Protein AF-K1U3S7-F1 (afdb_monomer_lite)

Secondary structure (DSSP, 8-state):
-------------------------EEEEEEESS-----PPPP-PPP----------------------------------PPP--PPPPPPP---PPPP-----EE--PPP---TTT-TT-HHHHHHHHHHHHTT----HHHHHHHT--EEPPPEE-TTS-EEE--TTTSEES-TTSTT--B--HHHHHHHHHTT--TTEEEEEEES--HHHHHHHTGGGT--EEEEEEGGGPPPEEEEEEEETTSS-EEEEEETEEEEEE-EE-SS--

pLDDT: mean 72.75, std 29.43, range [25.02, 98.81]

Organism: NCBI:txid408170

Sequence (270 aa):
MNFKCGKKKNAIIIIIGIVTVAICITAAVLVSRAKKKAAAAQFVPETETYSEESEEALFGEETVSETASETAPIVKPVGTTAPVERAAPAIPKKLTQPKPSITPTKLLNVPFIDQRKKYPTGCESISAVMALQYLGISISPETFIDNYLDKGRTPYSDESGNLFGDDPRKVFLGDPYSKNGWGCWAPVIENAVNKFIGKNYTVKTIYGSSIDELCSKYIDNDIPVLVWATQNMAPARRYKTWYITGTSDQFTWITPMHCLLLVGYDDSGY

Radius of gyration: 28.28 Å; chains: 1; bounding box: 59×105×79 Å

Structure (mmCIF, N/CA/C/O backbone):
data_AF-K1U3S7-F1
#
_entry.id   AF-K1U3S7-F1
#
loop_
_atom_site.group_PDB
_atom_site.id
_atom_site.type_symbol
_atom_site.label_atom_id
_atom_site.label_alt_id
_atom_site.label_comp_id
_atom_site.label_asym_id
_atom_site.label_entity_id
_atom_site.label_seq_id
_atom_site.pdbx_PDB_ins_code
_atom_site.Cartn_x
_atom_site.Cartn_y
_atom_site.Cartn_z
_atom_site.occupancy
_atom_site.B_iso_or_equiv
_atom_site.auth_seq_id
_atom_site.auth_comp_id
_atom_site.auth_asym_id
_atom_site.auth_atom_id
_atom_site.pdbx_PDB_model_num
ATOM 1 N N . MET A 1 1 ? 9.257 -69.939 -11.200 1.00 32.56 1 MET A N 1
ATOM 2 C CA . MET A 1 1 ? 10.316 -69.187 -11.906 1.00 32.56 1 MET A CA 1
ATOM 3 C C . MET A 1 1 ? 9.689 -67.967 -12.570 1.00 32.56 1 MET A C 1
ATOM 5 O O . MET A 1 1 ? 8.742 -68.172 -13.307 1.00 32.56 1 MET A O 1
ATOM 9 N N . ASN A 1 2 ? 10.184 -66.764 -12.229 1.00 28.91 2 ASN A N 1
ATOM 10 C CA . ASN A 1 2 ? 10.453 -65.584 -13.087 1.00 28.91 2 ASN A CA 1
ATOM 11 C C . ASN A 1 2 ? 9.388 -65.121 -14.116 1.00 28.91 2 ASN A C 1
ATOM 13 O O . ASN A 1 2 ? 8.907 -65.926 -14.890 1.00 28.91 2 ASN A O 1
ATOM 17 N N . PHE A 1 3 ? 9.043 -63.844 -14.327 1.00 28.14 3 PHE A N 1
ATOM 18 C CA . PHE A 1 3 ? 9.389 -62.534 -13.757 1.00 28.14 3 PHE A CA 1
ATOM 19 C C . PHE A 1 3 ? 8.313 -61.518 -14.235 1.00 28.14 3 PHE A C 1
ATOM 21 O O . PHE A 1 3 ? 7.625 -61.739 -15.227 1.00 28.14 3 PHE A O 1
ATOM 28 N N . LYS A 1 4 ? 8.208 -60.399 -13.509 1.00 34.69 4 LYS A N 1
ATOM 29 C CA . LYS A 1 4 ? 7.377 -59.187 -13.704 1.00 34.69 4 LYS A CA 1
ATOM 30 C C . LYS A 1 4 ? 7.397 -58.566 -15.118 1.00 34.69 4 LYS A C 1
ATOM 32 O O . LYS A 1 4 ? 8.447 -58.567 -15.744 1.00 34.69 4 LYS A O 1
ATOM 37 N N . CYS A 1 5 ? 6.349 -57.799 -15.465 1.00 30.62 5 CYS A N 1
ATOM 38 C CA . CYS A 1 5 ? 6.436 -56.341 -15.726 1.00 30.62 5 CYS A CA 1
ATOM 39 C C . CYS A 1 5 ? 5.032 -55.725 -15.927 1.00 30.62 5 CYS A C 1
ATOM 41 O O . CYS A 1 5 ? 4.224 -56.258 -16.678 1.00 30.62 5 CYS A O 1
ATOM 43 N N . GLY A 1 6 ? 4.728 -54.616 -15.241 1.00 36.78 6 GLY A N 1
ATOM 44 C CA . GLY A 1 6 ? 3.426 -53.936 -15.298 1.00 36.78 6 GLY A CA 1
ATOM 45 C C . GLY A 1 6 ? 3.348 -52.775 -16.297 1.00 36.78 6 GLY A C 1
ATOM 46 O O . GLY A 1 6 ? 4.344 -52.420 -16.917 1.00 36.78 6 GLY A O 1
ATOM 47 N N . LYS A 1 7 ? 2.163 -52.150 -16.391 1.00 34.62 7 LYS A N 1
ATOM 48 C CA . LYS A 1 7 ? 1.913 -50.715 -16.684 1.00 34.62 7 LYS A CA 1
ATOM 49 C C . LYS A 1 7 ? 0.401 -50.446 -16.559 1.00 34.62 7 LYS A C 1
ATOM 51 O O . LYS A 1 7 ? -0.401 -51.141 -17.161 1.00 34.62 7 LYS A O 1
ATOM 56 N N . LYS A 1 8 ? 0.009 -49.622 -15.580 1.00 35.94 8 LYS A N 1
ATOM 57 C CA . LYS A 1 8 ? -0.450 -48.214 -15.685 1.00 35.94 8 LYS A CA 1
ATOM 58 C C . LYS A 1 8 ? -1.981 -48.096 -15.704 1.00 35.94 8 LYS A C 1
ATOM 60 O O . LYS A 1 8 ? -2.625 -48.326 -16.717 1.00 35.94 8 LYS A O 1
ATOM 65 N N . LYS A 1 9 ? -2.544 -47.710 -14.553 1.00 39.62 9 LYS A N 1
ATOM 66 C CA . LYS A 1 9 ? -3.926 -47.235 -14.423 1.00 39.62 9 LYS A CA 1
ATOM 67 C C . LYS A 1 9 ? -3.966 -45.780 -14.899 1.00 39.62 9 LYS A C 1
ATOM 69 O O . LYS A 1 9 ? -3.240 -44.948 -14.358 1.00 39.62 9 LYS A O 1
ATOM 74 N N . ASN A 1 10 ? -4.781 -45.495 -15.909 1.00 34.78 10 ASN A N 1
ATOM 75 C CA . ASN A 1 10 ? -5.023 -44.141 -16.399 1.00 34.78 10 ASN A CA 1
ATOM 76 C C . ASN A 1 10 ? -5.952 -43.419 -15.416 1.00 34.78 10 ASN A C 1
ATOM 78 O O . ASN A 1 10 ? -7.144 -43.711 -15.354 1.00 34.78 10 ASN A O 1
ATOM 82 N N . ALA A 1 11 ? -5.395 -42.500 -14.629 1.00 35.81 11 ALA A N 1
ATOM 83 C CA . ALA A 1 11 ? -6.168 -41.523 -13.877 1.00 35.81 11 ALA A CA 1
ATOM 84 C C . ALA A 1 11 ? -6.597 -40.412 -14.845 1.00 35.81 11 ALA A C 1
ATOM 86 O O . ALA A 1 11 ? -5.758 -39.699 -15.394 1.00 35.81 11 ALA A O 1
ATOM 87 N N . ILE A 1 12 ? -7.902 -40.307 -15.090 1.00 37.75 12 ILE A N 1
ATOM 88 C CA . ILE A 1 12 ? -8.503 -39.219 -15.860 1.00 37.75 12 ILE A CA 1
ATOM 89 C C . ILE A 1 12 ? -8.491 -37.978 -14.964 1.00 37.75 12 ILE A C 1
ATOM 91 O O . ILE A 1 12 ? -9.204 -37.910 -13.965 1.00 37.75 12 ILE A O 1
ATOM 95 N N . ILE A 1 13 ? -7.627 -37.025 -15.307 1.00 35.88 13 ILE A N 1
ATOM 96 C CA . ILE A 1 13 ? -7.542 -35.707 -14.680 1.00 35.88 13 ILE A CA 1
ATOM 97 C C . ILE A 1 13 ? -8.765 -34.912 -15.138 1.00 35.88 13 ILE A C 1
ATOM 99 O O . ILE A 1 13 ? -8.859 -34.490 -16.289 1.00 35.88 13 ILE A O 1
ATOM 103 N N . ILE A 1 14 ? -9.718 -34.736 -14.229 1.00 36.84 14 ILE A N 1
ATOM 104 C CA . ILE A 1 14 ? -10.838 -33.815 -14.390 1.00 36.84 14 ILE A CA 1
ATOM 105 C C . ILE A 1 14 ? -10.271 -32.394 -14.256 1.00 36.84 14 ILE A C 1
ATOM 107 O O . ILE A 1 14 ? -9.955 -31.940 -13.158 1.00 36.84 14 ILE A O 1
ATOM 111 N N . ILE A 1 15 ? -10.107 -31.702 -15.384 1.00 37.19 15 ILE A N 1
ATOM 112 C CA . ILE A 1 15 ? -9.763 -30.277 -15.432 1.00 37.19 15 ILE A CA 1
ATOM 113 C C . ILE A 1 15 ? -11.048 -29.492 -15.143 1.00 37.19 15 ILE A C 1
ATOM 115 O O . ILE A 1 15 ? -11.773 -29.100 -16.054 1.00 37.19 15 ILE A O 1
ATOM 119 N N . ILE A 1 16 ? -11.360 -29.290 -13.861 1.00 39.09 16 ILE A N 1
ATOM 120 C CA . ILE A 1 16 ? -12.285 -28.230 -13.451 1.00 39.09 16 ILE A CA 1
ATOM 121 C C . ILE A 1 16 ? -11.459 -26.949 -13.401 1.00 39.09 16 ILE A C 1
ATOM 123 O O . ILE A 1 16 ? -10.589 -26.784 -12.547 1.00 39.09 16 ILE A O 1
ATOM 127 N N . GLY A 1 17 ? -11.719 -26.062 -14.360 1.00 35.06 17 GLY A N 1
ATOM 128 C CA . GLY A 1 17 ? -11.225 -24.693 -14.369 1.00 35.06 17 GLY A CA 1
ATOM 129 C C . GLY A 1 17 ? -11.795 -23.928 -13.182 1.00 35.06 17 GLY A C 1
ATOM 130 O O . GLY A 1 17 ? -12.815 -23.254 -13.294 1.00 35.06 17 GLY A O 1
ATOM 131 N N . ILE A 1 18 ? -11.128 -24.039 -12.038 1.00 37.69 18 ILE A N 1
ATOM 132 C CA . ILE A 1 18 ? -11.253 -23.074 -10.957 1.00 37.69 18 ILE A CA 1
ATOM 133 C C . ILE A 1 18 ? -10.512 -21.840 -11.457 1.00 37.69 18 ILE A C 1
ATOM 135 O O . ILE A 1 18 ? -9.283 -21.788 -11.453 1.00 37.69 18 ILE A O 1
ATOM 139 N N . VAL A 1 19 ? -11.270 -20.854 -11.932 1.00 29.84 19 VAL A N 1
ATOM 140 C CA . VAL A 1 19 ? -10.814 -19.466 -11.958 1.00 29.84 19 VAL A CA 1
ATOM 141 C C . VAL A 1 19 ? -10.549 -19.114 -10.500 1.00 29.84 19 VAL A C 1
ATOM 143 O O . VAL A 1 19 ? -11.444 -18.711 -9.763 1.00 29.84 19 VAL A O 1
ATOM 146 N N . THR A 1 20 ? -9.328 -19.377 -10.043 1.00 33.53 20 THR A N 1
ATOM 147 C CA . THR A 1 20 ? -8.846 -18.910 -8.754 1.00 33.53 20 THR A CA 1
ATOM 148 C C . THR A 1 20 ? -8.851 -17.395 -8.836 1.00 33.53 20 THR A C 1
ATOM 150 O O . THR A 1 20 ? -7.912 -16.790 -9.354 1.00 33.53 20 THR A O 1
ATOM 153 N N . VAL A 1 21 ? -9.907 -16.779 -8.305 1.00 32.59 21 VAL A N 1
ATOM 154 C CA . VAL A 1 21 ? -9.799 -15.477 -7.654 1.00 32.59 21 VAL A CA 1
ATOM 155 C C . VAL A 1 21 ? -8.858 -15.718 -6.477 1.00 32.59 21 VAL A C 1
ATOM 157 O O . VAL A 1 21 ? -9.269 -15.973 -5.351 1.00 32.59 21 VAL A O 1
ATOM 160 N N . ALA A 1 22 ? -7.562 -15.787 -6.779 1.00 31.17 22 ALA A N 1
ATOM 161 C CA . ALA A 1 22 ? -6.522 -15.786 -5.782 1.00 31.17 22 ALA A CA 1
ATOM 162 C C . ALA A 1 22 ? -6.522 -14.365 -5.235 1.00 31.17 22 ALA A C 1
ATOM 164 O O . ALA A 1 22 ? -5.806 -13.492 -5.722 1.00 31.17 22 ALA A O 1
ATOM 165 N N . ILE A 1 23 ? -7.384 -14.128 -4.249 1.00 37.34 23 ILE A N 1
ATOM 166 C CA . ILE A 1 23 ? -7.134 -13.083 -3.276 1.00 37.34 23 ILE A CA 1
ATOM 167 C C . ILE A 1 23 ? -5.842 -13.548 -2.606 1.00 37.34 23 ILE A C 1
ATOM 169 O O . ILE A 1 23 ? -5.846 -14.386 -1.706 1.00 37.34 23 ILE A O 1
ATOM 173 N N . CYS A 1 24 ? -4.701 -13.126 -3.149 1.00 34.75 24 CYS A N 1
ATOM 174 C CA . CYS A 1 24 ? -3.430 -13.233 -2.462 1.00 34.75 24 CYS A CA 1
ATOM 175 C C . CYS A 1 24 ? -3.537 -12.277 -1.279 1.00 34.75 24 CYS A C 1
ATOM 177 O O . CYS A 1 24 ? -3.060 -11.151 -1.360 1.00 34.75 24 CYS A O 1
ATOM 179 N N . ILE A 1 25 ? -4.209 -12.720 -0.211 1.00 44.53 25 ILE A N 1
ATOM 180 C CA . ILE A 1 25 ? -4.306 -12.016 1.063 1.00 44.53 25 ILE A CA 1
ATOM 181 C C . ILE A 1 25 ? -2.911 -12.098 1.678 1.00 44.53 25 ILE A C 1
ATOM 183 O O . ILE A 1 25 ? -2.599 -12.942 2.520 1.00 44.53 25 ILE A O 1
ATOM 187 N N . THR A 1 26 ? -2.012 -11.274 1.153 1.00 52.25 26 THR A N 1
ATOM 188 C CA . THR A 1 26 ? -0.884 -10.793 1.922 1.00 52.25 26 THR A CA 1
ATOM 189 C C . THR A 1 26 ? -1.457 -9.658 2.743 1.00 52.25 26 THR A C 1
ATOM 191 O O . THR A 1 26 ? -1.976 -8.699 2.174 1.00 52.25 26 THR A O 1
ATOM 194 N N . ALA A 1 27 ? -1.444 -9.813 4.057 1.00 56.88 27 ALA A N 1
ATOM 195 C CA . ALA A 1 27 ? -1.963 -8.832 4.988 1.00 56.88 27 ALA A CA 1
ATOM 196 C C . ALA A 1 27 ? -0.829 -8.327 5.873 1.00 56.88 27 ALA A C 1
ATOM 198 O O . ALA A 1 27 ? 0.038 -9.106 6.253 1.00 56.88 27 ALA A O 1
ATOM 199 N N . ALA A 1 28 ? -0.824 -7.045 6.218 1.00 54.38 28 ALA A N 1
ATOM 200 C CA . ALA A 1 28 ? 0.048 -6.533 7.270 1.00 54.38 28 ALA A CA 1
ATOM 201 C C . ALA A 1 28 ? -0.824 -6.143 8.459 1.00 54.38 28 ALA A C 1
ATOM 203 O O . ALA A 1 28 ? -1.789 -5.391 8.314 1.00 54.38 28 ALA A O 1
ATOM 204 N N . VAL A 1 29 ? -0.492 -6.676 9.630 1.00 54.44 29 VAL A N 1
ATOM 205 C CA . VAL A 1 29 ? -1.245 -6.443 10.862 1.00 54.44 29 VAL A CA 1
ATOM 206 C C . VAL A 1 29 ? -0.379 -5.682 11.844 1.00 54.44 29 VAL A C 1
ATOM 208 O O . VAL A 1 29 ? 0.750 -6.086 12.126 1.00 54.44 29 VAL A O 1
ATOM 211 N N . LEU A 1 30 ? -0.946 -4.612 12.397 1.00 51.56 30 LEU A N 1
ATOM 212 C CA . LEU A 1 30 ? -0.352 -3.800 13.450 1.00 51.56 30 LEU A CA 1
ATOM 213 C C . LEU A 1 30 ? -0.996 -4.122 14.797 1.00 51.56 30 LEU A C 1
ATOM 215 O O . LEU A 1 30 ? -2.076 -3.643 15.112 1.00 51.56 30 LEU A O 1
ATOM 219 N N . VAL A 1 31 ? -0.328 -4.917 15.625 1.00 52.91 31 VAL A N 1
ATOM 220 C CA . VAL A 1 31 ? -0.831 -5.283 16.952 1.00 52.91 31 VAL A CA 1
ATOM 221 C C . VAL A 1 31 ? -0.256 -4.330 18.003 1.00 52.91 31 VAL A C 1
ATOM 223 O O . VAL A 1 31 ? 0.958 -4.278 18.213 1.00 52.91 31 VAL A O 1
ATOM 226 N N . SER A 1 32 ? -1.127 -3.593 18.696 1.00 44.72 32 SER A N 1
ATOM 227 C CA . SER A 1 32 ? -0.775 -2.879 19.933 1.00 44.72 32 SER A CA 1
ATOM 228 C C . SER A 1 32 ? -0.654 -3.869 21.093 1.00 44.72 32 SER A C 1
ATOM 230 O O . SER A 1 32 ? -1.552 -4.677 21.319 1.00 44.72 32 SER A O 1
ATOM 232 N N . ARG A 1 33 ? 0.422 -3.787 21.884 1.00 48.47 33 ARG A N 1
ATOM 233 C CA . ARG A 1 33 ? 0.538 -4.525 23.159 1.00 48.47 33 ARG A CA 1
ATOM 234 C C . ARG A 1 33 ? -0.190 -3.833 24.314 1.00 48.47 33 ARG A C 1
ATOM 236 O O . ARG A 1 33 ? -0.361 -4.429 25.374 1.00 48.47 33 ARG A O 1
ATOM 243 N N . ALA A 1 34 ? -0.624 -2.589 24.130 1.00 43.31 34 ALA A N 1
ATOM 244 C CA . ALA A 1 34 ? -1.350 -1.840 25.143 1.00 43.31 34 ALA A CA 1
ATOM 245 C C . ALA A 1 34 ? -2.859 -1.953 24.895 1.00 43.31 34 ALA A C 1
ATOM 247 O O . ALA A 1 34 ? -3.358 -1.471 23.877 1.00 43.31 34 ALA A O 1
ATOM 248 N N . LYS A 1 35 ? -3.591 -2.551 25.848 1.00 40.69 35 LYS A N 1
ATOM 249 C CA . LYS A 1 35 ? -5.056 -2.451 25.929 1.00 40.69 35 LYS A CA 1
ATOM 250 C C . LYS A 1 35 ? -5.429 -0.967 25.997 1.00 40.69 35 LYS A C 1
ATOM 252 O O . LYS A 1 35 ? -5.286 -0.358 27.056 1.00 40.69 35 LYS A O 1
ATOM 257 N N . LYS A 1 36 ? -5.890 -0.372 24.897 1.00 41.59 36 LYS A N 1
ATOM 258 C CA . LYS A 1 36 ? -6.430 0.991 24.915 1.00 41.59 36 LYS A CA 1
ATOM 259 C C . LYS A 1 36 ? -7.948 0.927 25.010 1.00 41.59 36 LYS A C 1
ATOM 261 O O . LYS A 1 36 ? -8.633 0.499 24.093 1.00 41.59 36 LYS A O 1
ATOM 266 N N . LYS A 1 37 ? -8.454 1.372 26.159 1.00 37.66 37 LYS A N 1
ATOM 267 C CA . LYS A 1 37 ? -9.853 1.736 26.377 1.00 37.66 37 LYS A CA 1
ATOM 268 C C . LYS A 1 37 ? -10.097 3.013 25.563 1.00 37.66 37 LYS A C 1
ATOM 270 O O . LYS A 1 37 ? -9.501 4.042 25.879 1.00 37.66 37 LYS A O 1
ATOM 275 N N . ALA A 1 38 ? -10.874 2.940 24.487 1.00 35.28 38 ALA A N 1
ATOM 276 C CA . ALA A 1 38 ? -11.175 4.110 23.666 1.00 35.28 38 ALA A CA 1
ATOM 277 C C . ALA A 1 38 ? -12.117 5.060 24.428 1.00 35.28 38 ALA A C 1
ATOM 279 O O . ALA A 1 38 ? -13.192 4.654 24.865 1.00 35.28 38 ALA A O 1
ATOM 280 N N . ALA A 1 39 ? -11.705 6.317 24.590 1.00 31.39 39 ALA A N 1
ATOM 281 C CA . ALA A 1 39 ? -12.582 7.427 24.942 1.00 31.39 39 ALA A CA 1
ATOM 282 C C . ALA A 1 39 ? -12.698 8.320 23.702 1.00 31.39 39 ALA A C 1
ATOM 284 O O . ALA A 1 39 ? -11.685 8.753 23.155 1.00 31.39 39 ALA A O 1
ATOM 285 N N . ALA A 1 40 ? -13.928 8.532 23.237 1.00 29.72 40 ALA A N 1
ATOM 286 C CA . ALA A 1 40 ? -14.234 9.366 22.085 1.00 29.72 40 ALA A CA 1
ATOM 287 C C . ALA A 1 40 ? -13.976 10.843 22.422 1.00 29.72 40 ALA A C 1
ATOM 289 O O . ALA A 1 40 ? -14.564 11.370 23.365 1.00 29.72 40 ALA A O 1
ATOM 290 N N . ALA A 1 41 ? -13.113 11.504 21.652 1.00 31.41 41 ALA A N 1
ATOM 291 C CA . ALA A 1 41 ? -12.991 12.957 21.658 1.00 31.41 41 ALA A CA 1
ATOM 292 C C . ALA A 1 41 ? -13.817 13.526 20.496 1.00 31.41 41 ALA A C 1
ATOM 294 O O . ALA A 1 41 ? -13.727 13.053 19.364 1.00 31.41 41 ALA A O 1
ATOM 295 N N . GLN A 1 42 ? -14.664 14.499 20.824 1.00 26.03 42 GLN A N 1
ATOM 296 C CA . GLN A 1 42 ? -15.597 15.172 19.928 1.00 26.03 42 GLN A CA 1
ATOM 297 C C . GLN A 1 42 ? -14.863 16.078 18.930 1.00 26.03 42 GLN A C 1
ATOM 299 O O . GLN A 1 42 ? -13.910 16.769 19.282 1.00 26.03 42 GLN A O 1
ATOM 304 N N . PHE A 1 43 ? -15.346 16.068 17.690 1.00 26.78 43 PHE A N 1
ATOM 305 C CA . PHE A 1 43 ? -14.891 16.892 16.574 1.00 26.78 43 PHE A CA 1
ATOM 306 C C . PHE A 1 43 ? -15.628 18.241 16.581 1.00 26.78 43 PHE A C 1
ATOM 308 O O . PHE A 1 43 ? -16.857 18.269 16.656 1.00 26.78 43 PHE A O 1
ATOM 315 N N . VAL A 1 44 ? -14.883 19.343 16.481 1.00 27.17 44 VAL A N 1
ATOM 316 C CA . VAL A 1 44 ? -15.394 20.697 16.211 1.00 27.17 44 VAL A CA 1
ATOM 317 C C . VAL A 1 44 ? -14.819 21.114 14.854 1.00 27.17 44 VAL A C 1
ATOM 319 O O . VAL A 1 44 ? -13.600 21.033 14.704 1.00 27.17 44 VAL A O 1
ATOM 322 N N . PRO A 1 45 ? -15.627 21.520 13.856 1.00 31.19 45 PRO A N 1
ATOM 323 C CA . PRO A 1 45 ? -15.087 22.024 12.604 1.00 31.19 45 PRO A CA 1
ATOM 324 C C . PRO A 1 45 ? -14.808 23.523 12.736 1.00 31.19 45 PRO A C 1
ATOM 326 O O . PRO A 1 45 ? -15.695 24.294 13.102 1.00 31.19 45 PRO A O 1
ATOM 329 N N . GLU A 1 46 ? -13.587 23.931 12.410 1.00 30.48 46 GLU A N 1
ATOM 330 C CA . GLU A 1 46 ? -13.249 25.334 12.188 1.00 30.48 46 GLU A CA 1
ATOM 331 C C . GLU A 1 46 ? -13.376 25.628 10.688 1.00 30.48 46 GLU A C 1
ATOM 333 O O . GLU A 1 46 ? -12.886 24.889 9.831 1.00 30.48 46 GLU A O 1
ATOM 338 N N . THR A 1 47 ? -14.149 26.663 10.388 1.00 28.83 47 THR A N 1
ATOM 339 C CA . THR A 1 47 ? -14.443 27.176 9.054 1.00 28.83 47 THR A CA 1
ATOM 340 C C . THR A 1 47 ? -13.301 28.061 8.581 1.00 28.83 47 THR A C 1
ATOM 342 O O . THR A 1 47 ? -13.012 29.049 9.250 1.00 28.83 47 THR A O 1
ATOM 345 N N . GLU A 1 48 ? -12.744 27.802 7.399 1.00 31.44 48 GLU A N 1
ATOM 346 C CA . GLU A 1 48 ? -12.004 28.829 6.666 1.00 31.44 48 GLU A CA 1
ATOM 347 C C . GLU A 1 48 ? -12.668 29.123 5.321 1.00 31.44 48 GLU A C 1
ATOM 349 O O . GLU A 1 48 ? -12.862 28.266 4.458 1.00 31.44 48 GLU A O 1
ATOM 354 N N . THR A 1 49 ? -13.053 30.388 5.215 1.00 26.05 49 THR A N 1
ATOM 355 C CA . THR A 1 49 ? -13.440 31.148 4.035 1.00 26.05 49 THR A CA 1
ATOM 356 C C . THR A 1 49 ? -12.314 31.167 3.006 1.00 26.05 49 THR A C 1
ATOM 358 O O . THR A 1 49 ? -11.207 31.591 3.325 1.00 26.05 49 THR A O 1
ATOM 361 N N . TYR A 1 50 ? -12.611 30.788 1.763 1.00 25.05 50 TYR A N 1
ATOM 362 C CA . TYR A 1 50 ? -11.741 31.052 0.618 1.00 25.05 50 TYR A CA 1
ATOM 363 C C . TYR A 1 50 ? -12.463 32.004 -0.333 1.00 25.05 50 TYR A C 1
ATOM 365 O O . TYR A 1 50 ? -13.592 31.740 -0.749 1.00 25.05 50 TYR A O 1
ATOM 373 N N . SER A 1 51 ? -11.823 33.135 -0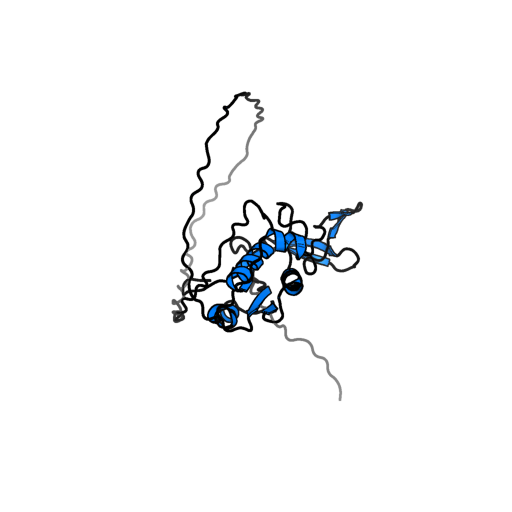.601 1.00 29.02 51 SER A N 1
ATOM 374 C CA . SER A 1 51 ? -12.262 34.171 -1.526 1.00 29.02 51 SER A CA 1
ATOM 375 C C . SER A 1 51 ? -12.112 33.715 -2.975 1.00 29.02 51 SER A C 1
ATOM 377 O O . SER A 1 51 ? -11.117 33.091 -3.346 1.00 29.02 51 SER A O 1
ATOM 379 N N . GLU A 1 52 ? -13.115 34.059 -3.774 1.00 31.69 52 GLU A N 1
ATOM 380 C CA . GLU A 1 52 ? -13.123 33.978 -5.230 1.00 31.69 52 GLU A CA 1
ATOM 381 C C . GLU A 1 52 ? -12.118 34.970 -5.825 1.00 31.69 52 GLU A C 1
ATOM 383 O O . GLU A 1 52 ? -12.042 36.110 -5.374 1.00 31.69 52 GLU A O 1
ATOM 388 N N . GLU A 1 53 ? -11.422 34.569 -6.888 1.00 31.20 53 GLU A N 1
ATOM 389 C CA . GLU A 1 53 ? -11.101 35.500 -7.966 1.00 31.20 53 GLU A CA 1
ATOM 390 C C . GLU A 1 53 ? -11.044 34.766 -9.311 1.00 31.20 53 GLU A C 1
ATOM 392 O O . GLU A 1 53 ? -10.523 33.659 -9.456 1.00 31.20 53 GLU A O 1
ATOM 397 N N . SER A 1 54 ? -11.716 35.409 -10.253 1.00 30.36 54 SER A N 1
ATOM 398 C CA . SER A 1 54 ? -11.991 35.085 -11.642 1.00 30.36 54 SER A CA 1
ATOM 399 C C . SER A 1 54 ? -10.788 35.312 -12.549 1.00 30.36 54 SER A C 1
ATOM 401 O O . SER A 1 54 ? -10.070 36.281 -12.341 1.00 30.36 54 SER A O 1
ATOM 403 N N . GLU A 1 55 ? -10.694 34.565 -13.650 1.00 36.56 55 GLU A N 1
ATOM 404 C CA . GLU A 1 55 ? -10.385 35.179 -14.947 1.00 36.56 55 GLU A CA 1
ATOM 405 C C . GLU A 1 55 ? -10.916 34.336 -16.117 1.00 36.56 55 GLU A C 1
ATOM 407 O O . GLU A 1 55 ? -10.959 33.105 -16.075 1.00 36.56 55 GLU A O 1
ATOM 412 N N . GLU A 1 56 ? -11.425 35.062 -17.110 1.00 32.38 56 GLU A N 1
ATOM 413 C CA . GLU A 1 56 ? -12.263 34.625 -18.219 1.00 32.38 56 GLU A CA 1
ATOM 414 C C . GLU A 1 56 ? -11.517 33.952 -19.381 1.00 32.38 56 GLU A C 1
ATOM 416 O O . GLU A 1 56 ? -10.302 34.017 -19.550 1.00 32.38 56 GLU A O 1
ATOM 421 N N . ALA A 1 57 ? -12.345 33.318 -20.208 1.00 28.86 57 ALA A N 1
ATOM 422 C CA . ALA A 1 57 ? -12.071 32.633 -21.456 1.00 28.86 57 ALA A CA 1
ATOM 423 C C . ALA A 1 57 ? -11.443 33.501 -22.563 1.00 28.86 57 ALA A C 1
ATOM 425 O O . ALA A 1 57 ? -11.719 34.691 -22.679 1.00 28.86 57 ALA A O 1
ATOM 426 N N . LEU A 1 58 ? -10.770 32.836 -23.510 1.00 26.98 58 LEU A N 1
ATOM 427 C CA . LEU A 1 58 ? -10.801 33.255 -24.911 1.00 26.98 58 LEU A CA 1
ATOM 428 C C . LEU A 1 58 ? -10.892 32.035 -25.842 1.00 26.98 58 LEU A C 1
ATOM 430 O O . LEU A 1 58 ? -10.148 31.064 -25.712 1.00 26.98 58 LEU A O 1
ATOM 434 N N . PHE A 1 59 ? -11.861 32.114 -26.751 1.00 25.73 59 PHE A N 1
ATOM 435 C CA . PHE A 1 59 ? -12.229 31.139 -27.774 1.00 25.73 59 PHE A CA 1
ATOM 436 C C . PHE A 1 59 ? -11.276 31.150 -28.980 1.00 25.73 59 PHE A C 1
ATOM 438 O O . PHE A 1 59 ? -10.673 32.172 -29.299 1.00 25.73 59 PHE A O 1
ATOM 445 N N . GLY A 1 60 ? -11.258 30.033 -29.710 1.00 26.72 60 GLY A N 1
ATOM 446 C CA . GLY A 1 60 ? -10.756 29.931 -31.080 1.00 26.72 60 GLY A CA 1
ATOM 447 C C . GLY A 1 60 ? -11.103 28.569 -31.683 1.00 26.72 60 GLY A C 1
ATOM 448 O O . GLY A 1 60 ? -10.427 27.583 -31.402 1.00 26.72 60 GLY A O 1
ATOM 449 N N . GLU A 1 61 ? -12.194 28.517 -32.449 1.00 32.03 61 GLU A N 1
ATOM 450 C CA . GLU A 1 61 ? -12.562 27.414 -33.349 1.00 32.03 61 GLU A CA 1
ATOM 451 C C . GLU A 1 61 ? -11.507 27.210 -34.445 1.00 32.03 61 GLU A C 1
ATOM 453 O O . GLU A 1 61 ? -10.931 28.182 -34.921 1.00 32.03 61 GLU A O 1
ATOM 458 N N . GLU A 1 62 ? -11.366 25.975 -34.935 1.00 30.62 62 GLU A N 1
ATOM 459 C CA . GLU A 1 62 ? -11.459 25.725 -36.378 1.00 30.62 62 GLU A CA 1
ATOM 460 C C . GLU A 1 62 ? -11.783 24.255 -36.689 1.00 30.62 62 GLU A C 1
ATOM 462 O O . GLU A 1 62 ? -11.479 23.325 -35.939 1.00 30.62 62 GLU A O 1
ATOM 467 N N . THR A 1 63 ? -12.482 24.087 -37.804 1.00 25.02 63 THR A N 1
ATOM 468 C CA . THR A 1 63 ? -13.254 22.933 -38.252 1.00 25.02 63 THR A CA 1
ATOM 469 C C . THR A 1 63 ? -12.609 22.241 -39.461 1.00 25.02 63 THR A C 1
ATOM 471 O O . THR A 1 63 ? -12.074 22.891 -40.346 1.00 25.02 63 THR A O 1
ATOM 474 N N . VAL A 1 64 ? -12.804 20.913 -39.519 1.00 27.98 64 VAL A N 1
ATOM 475 C CA . VAL A 1 64 ? -13.032 20.049 -40.706 1.00 27.98 64 VAL A CA 1
ATOM 476 C C . VAL A 1 64 ? -11.897 19.835 -41.729 1.00 27.98 64 VAL A C 1
ATOM 478 O O . VAL A 1 64 ? -11.479 20.734 -42.444 1.00 27.98 64 VAL A O 1
ATOM 481 N N . SER A 1 65 ? -11.569 18.557 -41.972 1.00 29.48 65 SER A N 1
ATOM 482 C CA . SER A 1 65 ? -11.613 18.022 -43.345 1.00 29.48 65 SER A CA 1
ATOM 483 C C . SER A 1 65 ? -11.938 16.523 -43.359 1.00 29.48 65 SER A C 1
ATOM 485 O O . SER A 1 65 ? -11.385 15.731 -42.596 1.00 29.48 65 SER A O 1
ATOM 487 N N . GLU A 1 66 ? -12.901 16.175 -44.210 1.00 32.34 66 GLU A N 1
ATOM 488 C CA . GLU A 1 66 ? -13.274 14.826 -44.625 1.00 32.34 66 GLU A CA 1
ATOM 489 C C . GLU A 1 66 ? -12.209 14.214 -45.543 1.00 32.34 66 GLU A C 1
ATOM 491 O O . GLU A 1 66 ? -11.510 14.915 -46.272 1.00 32.34 66 GLU A O 1
ATOM 496 N N . THR A 1 67 ? -12.186 12.885 -45.632 1.00 27.50 67 THR A N 1
ATOM 497 C CA . THR A 1 67 ? -12.176 12.215 -46.943 1.00 27.50 67 THR A CA 1
ATOM 498 C C . THR A 1 67 ? -12.687 10.786 -46.797 1.00 27.50 67 THR A C 1
ATOM 500 O O . THR A 1 67 ? -12.140 9.970 -46.056 1.00 27.50 67 THR A O 1
ATOM 503 N N . ALA A 1 68 ? -13.777 10.505 -47.506 1.00 31.39 68 ALA A N 1
ATOM 504 C CA . ALA A 1 68 ? -14.339 9.182 -47.717 1.00 31.39 68 ALA A CA 1
ATOM 505 C C . ALA A 1 68 ? -13.625 8.468 -48.878 1.00 31.39 68 ALA A C 1
ATOM 507 O O . ALA A 1 68 ? -13.137 9.114 -49.804 1.00 31.39 68 ALA A O 1
ATOM 508 N N . SER A 1 69 ? -13.649 7.134 -48.874 1.00 30.58 69 SER A N 1
ATOM 509 C CA . SER A 1 69 ? -13.676 6.357 -50.116 1.00 30.58 69 SER A CA 1
ATOM 510 C C . SER A 1 69 ? -14.410 5.027 -49.910 1.00 30.58 69 SER A C 1
ATOM 512 O O . SER A 1 69 ? -14.148 4.275 -48.973 1.00 30.58 69 SER A O 1
ATOM 514 N N . GLU A 1 70 ? -15.373 4.826 -50.800 1.00 32.03 70 GLU A N 1
ATOM 515 C CA . GLU A 1 70 ? -16.406 3.799 -50.963 1.00 32.03 70 GLU A CA 1
ATOM 516 C C . GLU A 1 70 ? -15.847 2.640 -51.825 1.00 32.03 70 GLU A C 1
ATOM 518 O O . GLU A 1 70 ? -14.999 2.877 -52.680 1.00 32.03 70 GLU A O 1
ATOM 523 N N . THR A 1 71 ? -16.175 1.352 -51.654 1.00 30.47 71 THR A N 1
ATOM 524 C CA . THR A 1 71 ? -17.285 0.608 -52.313 1.00 30.47 71 THR A CA 1
ATOM 525 C C . THR A 1 71 ? -17.088 -0.896 -51.986 1.00 30.47 71 THR A C 1
ATOM 527 O O . THR A 1 71 ? -15.968 -1.386 -52.074 1.00 30.47 71 THR A O 1
ATOM 530 N N . ALA A 1 72 ? -18.039 -1.622 -51.373 1.00 34.03 72 ALA A N 1
ATOM 531 C CA . ALA A 1 72 ? -19.225 -2.329 -51.916 1.00 34.03 72 ALA A CA 1
ATOM 532 C C . ALA A 1 72 ? -18.954 -3.839 -52.251 1.00 34.03 72 ALA A C 1
ATOM 534 O O . ALA A 1 72 ? -17.807 -4.268 -52.221 1.00 34.03 72 ALA A O 1
ATOM 535 N N . PRO A 1 73 ? -19.983 -4.696 -52.447 1.00 40.75 73 PRO A N 1
ATOM 536 C CA . PRO A 1 73 ? -20.523 -5.661 -51.464 1.00 40.75 73 PRO A CA 1
ATOM 537 C C . PRO A 1 73 ? -20.389 -7.135 -51.924 1.00 40.75 73 PRO A C 1
ATOM 539 O O . PRO A 1 73 ? -19.974 -7.337 -53.050 1.00 40.75 73 PRO A O 1
ATOM 542 N N . ILE A 1 74 ? -20.786 -8.158 -51.129 1.00 28.30 74 ILE A N 1
ATOM 543 C CA . ILE A 1 74 ? -21.302 -9.471 -51.630 1.00 28.30 74 ILE A CA 1
ATOM 544 C C . ILE A 1 74 ? -21.866 -10.384 -50.500 1.00 28.30 74 ILE A C 1
ATOM 546 O O . ILE A 1 74 ? -21.156 -10.856 -49.621 1.00 28.30 74 ILE A O 1
ATOM 550 N N . VAL A 1 75 ? -23.188 -10.606 -50.596 1.00 31.06 75 VAL A N 1
ATOM 551 C CA . VAL A 1 75 ? -23.978 -11.860 -50.486 1.00 31.06 75 VAL A CA 1
ATOM 552 C C . VAL A 1 75 ? -24.074 -12.644 -49.157 1.00 31.06 75 VAL A C 1
ATOM 554 O O . VAL A 1 75 ? -23.164 -13.330 -48.708 1.00 31.06 75 VAL A O 1
ATOM 557 N N . LYS A 1 76 ? -25.310 -12.663 -48.632 1.00 30.56 76 LYS A N 1
ATOM 558 C CA . LYS A 1 76 ? -25.870 -13.664 -47.707 1.00 30.56 76 LYS A CA 1
ATOM 559 C C . LYS A 1 76 ? -26.279 -14.934 -48.471 1.00 30.56 76 LYS A C 1
ATOM 561 O O . LYS A 1 76 ? -26.833 -14.792 -49.560 1.00 30.56 76 LYS A O 1
ATOM 566 N N . PRO A 1 77 ? -26.250 -16.121 -47.844 1.00 34.03 77 PRO A N 1
ATOM 567 C CA . PRO A 1 77 ? -27.195 -17.175 -48.175 1.00 34.03 77 PRO A CA 1
ATOM 568 C C . PRO A 1 77 ? -28.236 -17.370 -47.066 1.00 34.03 77 PRO A C 1
ATOM 570 O O . PRO A 1 77 ? -27.934 -17.497 -45.881 1.00 34.03 77 PRO A O 1
ATOM 573 N N . VAL A 1 78 ? -29.487 -17.388 -47.518 1.00 29.94 78 VAL A N 1
ATOM 574 C CA . VAL A 1 78 ? -30.672 -17.930 -46.851 1.00 29.94 78 VAL A CA 1
ATOM 575 C C . VAL A 1 78 ? -30.633 -19.453 -46.988 1.00 29.94 78 VAL A C 1
ATOM 577 O O . VAL A 1 78 ? -30.320 -19.962 -48.061 1.00 29.94 78 VAL A O 1
ATOM 580 N N . GLY A 1 79 ? -30.982 -20.176 -45.924 1.00 27.33 79 GLY A N 1
ATOM 581 C CA . GLY A 1 79 ? -31.111 -21.632 -45.937 1.00 27.33 79 GLY A CA 1
ATOM 582 C C . GLY A 1 79 ? -31.975 -22.124 -44.780 1.00 27.33 79 GLY A C 1
ATOM 583 O O . GLY A 1 79 ? -31.497 -22.319 -43.670 1.00 27.33 79 GLY A O 1
ATOM 584 N N . THR A 1 80 ? -33.264 -22.273 -45.062 1.00 30.45 80 THR A N 1
ATOM 585 C CA . THR A 1 80 ? -34.327 -22.846 -44.229 1.00 30.45 80 THR A CA 1
ATOM 586 C C . THR A 1 80 ? -34.124 -24.346 -43.994 1.00 30.45 80 THR A C 1
ATOM 588 O O . THR A 1 80 ? -33.988 -25.065 -44.975 1.00 30.45 80 THR A O 1
ATOM 591 N N . THR A 1 81 ? -34.259 -24.829 -42.750 1.00 36.69 81 THR A N 1
ATOM 592 C CA . THR A 1 81 ? -34.898 -26.127 -42.419 1.00 36.69 81 THR A CA 1
ATOM 593 C C . THR A 1 81 ? -35.438 -26.123 -40.980 1.00 36.69 81 THR A C 1
ATOM 595 O O . THR A 1 81 ? -34.847 -25.522 -40.088 1.00 36.69 81 THR A O 1
ATOM 598 N N . ALA A 1 82 ? -36.585 -26.781 -40.807 1.00 32.44 82 ALA A N 1
ATOM 599 C CA . ALA A 1 82 ? -37.501 -26.832 -39.665 1.00 32.44 82 ALA A CA 1
ATOM 600 C C . ALA A 1 82 ? -36.921 -27.358 -38.319 1.00 32.44 82 ALA A C 1
ATOM 602 O O . ALA A 1 82 ? -35.830 -27.930 -38.299 1.00 32.44 82 ALA A O 1
ATOM 603 N N . PRO A 1 83 ? -37.644 -27.182 -37.188 1.00 32.94 83 PRO A N 1
ATOM 604 C CA . PRO A 1 83 ? -37.132 -27.405 -35.837 1.00 32.94 83 PRO A CA 1
ATOM 605 C C . PRO A 1 83 ? -37.080 -28.892 -35.469 1.00 32.94 83 PRO A C 1
ATOM 607 O O . PRO A 1 83 ? -38.064 -29.612 -35.615 1.00 32.94 83 PRO A O 1
ATOM 610 N N . VAL A 1 84 ? -35.950 -29.327 -34.909 1.00 36.22 84 VAL A N 1
ATOM 611 C CA . VAL A 1 84 ? -35.836 -30.607 -34.202 1.00 36.22 84 VAL A CA 1
ATOM 612 C C . VAL A 1 84 ? -36.226 -30.374 -32.743 1.00 36.22 84 VAL A C 1
ATOM 614 O O . VAL A 1 84 ? -35.581 -29.603 -32.031 1.00 36.22 84 VAL A O 1
ATOM 617 N N . GLU A 1 85 ? -37.299 -31.032 -32.313 1.00 36.97 85 GLU A N 1
ATOM 618 C CA . GLU A 1 85 ? -37.801 -31.049 -30.941 1.00 36.97 85 GLU A CA 1
ATOM 619 C C . GLU A 1 85 ? -36.743 -31.637 -29.994 1.00 36.97 85 GLU A C 1
ATOM 621 O O . GLU A 1 85 ? -36.462 -32.836 -29.983 1.00 36.97 85 GLU A O 1
ATOM 626 N N . ARG A 1 86 ? -36.100 -30.761 -29.216 1.00 35.06 86 ARG A N 1
ATOM 627 C CA . ARG A 1 86 ? -35.125 -31.137 -28.193 1.00 35.06 86 ARG A CA 1
ATOM 628 C C . ARG A 1 86 ? -35.848 -31.237 -26.856 1.00 35.06 86 ARG A C 1
ATOM 630 O O . ARG A 1 86 ? -36.329 -30.233 -26.338 1.00 35.06 86 ARG A O 1
ATOM 637 N N . ALA A 1 87 ? -35.890 -32.448 -26.307 1.00 44.44 87 ALA A N 1
ATOM 638 C CA . ALA A 1 87 ? -36.428 -32.735 -24.983 1.00 44.44 87 ALA A CA 1
ATOM 639 C C . ALA A 1 87 ? -35.894 -31.743 -23.933 1.00 44.44 87 ALA A C 1
ATOM 641 O O . ALA A 1 87 ? -34.687 -31.487 -23.854 1.00 44.44 87 ALA A O 1
ATOM 642 N N . ALA A 1 88 ? -36.812 -31.182 -23.142 1.00 43.97 88 ALA A N 1
ATOM 643 C CA . ALA A 1 88 ? -36.506 -30.233 -22.082 1.00 43.97 88 ALA A CA 1
ATOM 644 C C . ALA A 1 88 ? -35.500 -30.844 -21.083 1.00 43.97 88 ALA A C 1
ATOM 646 O O . ALA A 1 88 ? -35.721 -31.962 -20.606 1.00 43.97 88 ALA A O 1
ATOM 647 N N . PRO A 1 89 ? -34.405 -30.146 -20.730 1.00 41.78 89 PRO A N 1
ATOM 648 C CA . PRO A 1 89 ? -33.544 -30.598 -19.653 1.00 41.78 89 PRO A CA 1
ATOM 649 C C . PRO A 1 89 ? -34.325 -30.555 -18.337 1.00 41.78 89 PRO A C 1
ATOM 651 O O . PRO A 1 89 ? -34.944 -29.544 -18.002 1.00 41.78 89 PRO A O 1
ATOM 654 N N . ALA A 1 90 ? -34.281 -31.655 -17.586 1.00 40.69 90 ALA A N 1
ATOM 655 C CA . ALA A 1 90 ? -34.826 -31.717 -16.240 1.00 40.69 90 ALA A CA 1
ATOM 656 C C . ALA A 1 90 ? -34.219 -30.595 -15.380 1.00 40.69 90 ALA A C 1
ATOM 658 O O . ALA A 1 90 ? -33.001 -30.507 -15.219 1.00 40.69 90 ALA A O 1
ATOM 659 N N . ILE A 1 91 ? -35.084 -29.737 -14.839 1.00 40.53 91 ILE A N 1
ATOM 660 C CA . ILE A 1 91 ? -34.720 -28.668 -13.908 1.00 40.53 91 ILE A CA 1
ATOM 661 C C . ILE A 1 91 ? -34.082 -29.329 -12.675 1.00 40.53 91 ILE A C 1
ATOM 663 O O . ILE A 1 91 ? -34.750 -30.137 -12.019 1.00 40.53 91 ILE A O 1
ATOM 667 N N . PRO A 1 92 ? -32.819 -29.028 -12.319 1.00 45.84 92 PRO A N 1
ATOM 668 C CA . PRO A 1 92 ? -32.243 -29.545 -11.089 1.00 45.84 92 PRO A CA 1
ATOM 669 C C . PRO A 1 92 ? -33.044 -29.000 -9.904 1.00 45.84 92 PRO A C 1
ATOM 671 O O . PRO A 1 92 ? -33.236 -27.788 -9.777 1.00 45.84 92 PRO A O 1
ATOM 674 N N . LYS A 1 93 ? -33.513 -29.895 -9.025 1.00 41.91 93 LYS A N 1
ATOM 675 C CA . LYS A 1 93 ? -34.097 -29.532 -7.727 1.00 41.91 93 LYS A CA 1
ATOM 676 C C . LYS A 1 93 ? -33.165 -28.540 -7.029 1.00 41.91 93 LYS A C 1
ATOM 678 O O . LYS A 1 93 ? -31.995 -28.847 -6.811 1.00 41.91 93 LYS A O 1
ATOM 683 N N . LYS A 1 94 ? -33.701 -27.369 -6.670 1.00 38.00 94 LYS A N 1
ATOM 684 C CA . LYS A 1 94 ? -33.029 -26.356 -5.851 1.00 38.00 94 LYS A CA 1
ATOM 685 C C . LYS A 1 94 ? -32.504 -27.031 -4.583 1.00 38.00 94 LYS A C 1
ATOM 687 O O . LYS A 1 94 ? -33.282 -27.384 -3.702 1.00 38.00 94 LYS A O 1
ATOM 692 N N . LEU A 1 95 ? -31.192 -27.238 -4.514 1.00 38.03 95 LEU A N 1
ATOM 693 C CA . LEU A 1 95 ? -30.511 -27.589 -3.277 1.00 38.03 95 LEU A CA 1
ATOM 694 C C . LEU A 1 95 ? -30.588 -26.353 -2.380 1.00 38.03 95 LEU A C 1
ATOM 696 O O . LEU A 1 95 ? -29.820 -25.407 -2.536 1.00 38.03 95 LEU A O 1
ATOM 700 N N . THR A 1 96 ? -31.563 -26.325 -1.477 1.00 42.34 96 THR A N 1
ATOM 701 C CA . THR A 1 96 ? -31.587 -25.385 -0.358 1.00 42.34 96 THR A CA 1
ATOM 702 C C . THR A 1 96 ? -30.475 -25.783 0.600 1.00 42.34 96 THR A C 1
ATOM 704 O O . THR A 1 96 ? -30.678 -26.575 1.516 1.00 42.34 96 THR A O 1
ATOM 707 N N . GLN A 1 97 ? -29.275 -25.256 0.368 1.00 40.03 97 GLN A N 1
ATOM 708 C CA . GLN A 1 97 ? -28.293 -25.195 1.438 1.00 40.03 97 GLN A CA 1
ATOM 709 C C . GLN A 1 97 ? -28.784 -24.173 2.473 1.00 40.03 97 GLN A C 1
ATOM 711 O O . GLN A 1 97 ? -29.250 -23.098 2.076 1.00 40.03 97 GLN A O 1
ATOM 716 N N . PRO A 1 98 ? -28.752 -24.491 3.778 1.00 46.22 98 PRO A N 1
ATOM 717 C CA . PRO A 1 98 ? -29.083 -23.515 4.804 1.00 46.22 98 PRO A CA 1
ATOM 718 C C . PRO A 1 98 ? -28.123 -22.324 4.687 1.00 46.22 98 PRO A C 1
ATOM 720 O O . PRO A 1 98 ? -26.906 -22.497 4.646 1.00 46.22 98 PRO A O 1
ATOM 723 N N . LYS A 1 99 ? -28.691 -21.117 4.592 1.00 40.50 99 LYS A N 1
ATOM 724 C CA . LYS A 1 99 ? -27.951 -19.850 4.615 1.00 40.50 99 LYS A CA 1
ATOM 725 C C . LYS A 1 99 ? -27.165 -19.784 5.935 1.00 40.50 99 LYS A C 1
ATOM 727 O O . LYS A 1 99 ? -27.793 -19.966 6.980 1.00 40.50 99 LYS A O 1
ATOM 732 N N . PRO A 1 100 ? -25.841 -19.543 5.925 1.00 47.47 100 PRO A N 1
ATOM 733 C CA . PRO A 1 100 ? -25.092 -19.350 7.159 1.00 47.47 100 PRO A CA 1
ATOM 734 C C . PRO A 1 100 ? -25.695 -18.177 7.940 1.00 47.47 100 PRO A C 1
ATOM 736 O O . PRO A 1 100 ? -25.939 -17.111 7.377 1.00 47.47 100 PRO A O 1
ATOM 739 N N . SER A 1 101 ? -25.979 -18.395 9.221 1.00 47.69 101 SER A N 1
ATOM 740 C CA . SER A 1 101 ? -26.345 -17.341 10.167 1.00 47.69 101 SER A CA 1
ATOM 741 C C . SER A 1 101 ? -25.081 -16.550 10.495 1.00 47.69 101 SER A C 1
ATOM 743 O O . SER A 1 101 ? -24.313 -16.962 11.360 1.00 47.69 101 SER A O 1
ATOM 745 N N . ILE A 1 102 ? -24.837 -15.461 9.773 1.00 55.81 102 ILE A N 1
ATOM 746 C CA . ILE A 1 102 ? -23.749 -14.517 10.043 1.00 55.81 102 ILE A CA 1
ATOM 747 C C . ILE A 1 102 ? -24.372 -13.400 10.893 1.00 55.81 102 ILE A C 1
ATOM 749 O O . ILE A 1 102 ? -25.477 -12.966 10.580 1.00 55.81 102 ILE A O 1
ATOM 753 N N . THR A 1 103 ? -23.765 -13.042 12.030 1.00 58.34 103 THR A N 1
ATOM 754 C CA . THR A 1 103 ? -24.013 -11.736 12.675 1.00 58.34 103 THR A CA 1
ATOM 755 C C . THR A 1 103 ? -22.772 -11.219 13.409 1.00 58.34 103 THR A C 1
ATOM 757 O O . THR A 1 103 ? -22.610 -11.462 14.606 1.00 58.34 103 THR A O 1
ATOM 760 N N . PRO A 1 104 ? -21.873 -10.512 12.713 1.00 61.62 104 PRO A N 1
ATOM 761 C CA . PRO A 1 104 ? -20.859 -9.690 13.354 1.00 61.62 104 PRO A CA 1
ATOM 762 C C . PRO A 1 104 ? -20.842 -8.282 12.758 1.00 61.62 104 PRO A C 1
ATOM 764 O O . PRO A 1 104 ? -20.399 -8.073 11.644 1.00 61.62 104 PRO A O 1
ATOM 767 N N . THR A 1 105 ? -21.311 -7.307 13.533 1.00 78.19 105 THR A N 1
ATOM 768 C CA . THR A 1 105 ? -21.370 -5.886 13.170 1.00 78.19 105 THR A CA 1
ATOM 769 C C . THR A 1 105 ? -20.191 -5.164 13.807 1.00 78.19 105 THR A C 1
ATOM 771 O O . THR A 1 105 ? -20.348 -4.488 14.828 1.00 78.19 105 THR A O 1
ATOM 774 N N . LYS A 1 106 ? -18.986 -5.351 13.263 1.00 93.31 106 LYS A N 1
ATOM 775 C CA . LYS A 1 106 ? -17.824 -4.600 13.746 1.00 93.31 106 LYS A CA 1
ATOM 776 C C . LYS A 1 106 ? -17.350 -3.623 12.694 1.00 93.31 106 LYS A C 1
ATOM 778 O O . LYS A 1 106 ? -17.106 -3.997 11.557 1.00 93.31 106 LYS A O 1
ATOM 783 N N . LEU A 1 107 ? -17.185 -2.373 13.110 1.00 95.50 107 LEU A N 1
ATOM 784 C CA . LEU A 1 107 ? -16.630 -1.311 12.289 1.00 95.50 107 LEU A CA 1
ATOM 785 C C . LEU A 1 107 ? -15.714 -0.441 13.148 1.00 95.50 107 LEU A C 1
ATOM 787 O O . LEU A 1 107 ? -16.138 0.152 14.140 1.00 95.50 107 LEU A O 1
ATOM 791 N N . LEU A 1 108 ? -14.444 -0.387 12.769 1.00 96.62 108 LEU A N 1
ATOM 792 C CA . LEU A 1 108 ? -13.436 0.455 13.388 1.00 96.62 108 LEU A CA 1
ATOM 793 C C . LEU A 1 108 ? -13.581 1.880 12.840 1.00 96.62 108 LEU A C 1
ATOM 795 O O . LEU A 1 108 ? -13.593 2.092 11.629 1.00 96.62 108 LEU A O 1
ATOM 799 N N . ASN A 1 109 ? -13.657 2.869 13.731 1.00 96.88 109 ASN A N 1
ATOM 800 C CA . ASN A 1 109 ? -13.715 4.282 13.349 1.00 96.88 109 ASN A CA 1
ATOM 801 C C . ASN A 1 109 ? -12.317 4.810 12.976 1.00 96.88 109 ASN A C 1
ATOM 803 O O . ASN A 1 109 ? -11.677 5.517 13.756 1.00 96.88 109 ASN A O 1
ATOM 807 N N . VAL A 1 110 ? -11.816 4.390 11.816 1.00 97.25 110 VAL A N 1
ATOM 808 C CA . VAL A 1 110 ? -10.500 4.768 11.287 1.00 97.25 110 VAL A CA 1
ATOM 809 C C . VAL A 1 110 ? -10.579 6.132 10.586 1.00 97.25 110 VAL A C 1
ATOM 811 O O . VAL A 1 110 ? -11.521 6.358 9.824 1.00 97.25 110 VAL A O 1
ATOM 814 N N . PRO A 1 111 ? -9.609 7.046 10.789 1.00 96.50 111 PRO A N 1
ATOM 815 C CA . PRO A 1 111 ? -9.564 8.301 10.044 1.00 96.50 111 PRO A CA 1
ATOM 816 C C . PRO A 1 111 ? -9.410 8.044 8.544 1.00 96.50 111 PRO A C 1
ATOM 818 O O . PRO A 1 111 ? -8.624 7.198 8.125 1.00 96.50 111 PRO A O 1
ATOM 821 N N . PHE A 1 112 ? -10.144 8.804 7.736 1.00 97.31 112 PHE A N 1
ATOM 822 C CA . PHE A 1 112 ? -10.110 8.680 6.285 1.00 97.31 112 PHE A CA 1
ATOM 823 C C . PHE A 1 112 ? -9.124 9.669 5.659 1.00 97.31 112 PHE A C 1
ATOM 825 O O . PHE A 1 112 ? -9.144 10.861 5.967 1.00 97.31 112 PHE A O 1
ATOM 832 N N . ILE A 1 113 ? -8.298 9.179 4.734 1.00 98.25 113 ILE A N 1
ATOM 833 C CA . ILE A 1 113 ? -7.379 9.985 3.927 1.00 98.25 113 ILE A CA 1
ATOM 834 C C . ILE A 1 113 ? -7.616 9.646 2.452 1.00 98.25 113 ILE A C 1
ATOM 836 O O . ILE A 1 113 ? -7.446 8.502 2.030 1.00 98.25 113 ILE A O 1
ATOM 840 N N . ASP A 1 114 ? -7.988 10.645 1.648 1.00 97.69 114 ASP A N 1
ATOM 841 C CA . ASP A 1 114 ? -8.205 10.464 0.210 1.00 97.69 114 ASP A CA 1
ATOM 842 C C . ASP A 1 114 ? -6.879 10.484 -0.561 1.00 97.69 114 ASP A C 1
ATOM 844 O O . ASP A 1 114 ? -6.219 11.520 -0.680 1.00 97.69 114 ASP A O 1
ATOM 848 N N . GLN A 1 115 ? -6.508 9.345 -1.148 1.00 97.38 115 GLN A N 1
ATOM 849 C CA . GLN A 1 115 ? -5.278 9.246 -1.928 1.00 97.38 115 GLN A CA 1
ATOM 850 C C . GLN A 1 115 ? -5.346 9.935 -3.303 1.00 97.38 115 GLN A C 1
ATOM 852 O O . GLN A 1 115 ? -4.313 10.310 -3.853 1.00 97.38 115 GLN A O 1
ATOM 857 N N . ARG A 1 116 ? -6.541 10.103 -3.890 1.00 95.50 116 ARG A N 1
ATOM 858 C CA . ARG A 1 116 ? -6.726 10.258 -5.351 1.00 95.50 116 ARG A CA 1
ATOM 859 C C . ARG A 1 116 ? -6.020 11.465 -5.965 1.00 95.50 116 ARG A C 1
ATOM 861 O O . ARG A 1 116 ? -5.626 11.405 -7.128 1.00 95.50 116 ARG A O 1
ATOM 868 N N . LYS A 1 117 ? -5.891 12.562 -5.215 1.00 95.44 117 LYS A N 1
ATOM 869 C CA . LYS A 1 117 ? -5.250 13.792 -5.702 1.00 95.44 117 LYS A CA 1
ATOM 870 C C . LYS A 1 117 ? -3.744 13.787 -5.449 1.00 95.44 117 LYS A C 1
ATOM 872 O O . LYS A 1 117 ? -2.973 13.885 -6.396 1.00 95.44 117 LYS A O 1
ATOM 877 N N . LYS A 1 118 ? -3.337 13.689 -4.180 1.00 98.12 118 LYS A N 1
ATOM 878 C CA . LYS A 1 118 ? -1.946 13.915 -3.761 1.00 98.12 118 LYS A CA 1
ATOM 879 C C . LYS A 1 118 ? -1.073 12.659 -3.825 1.00 98.12 118 LYS A C 1
ATOM 881 O O . LYS A 1 118 ? 0.121 12.787 -4.051 1.00 98.12 118 L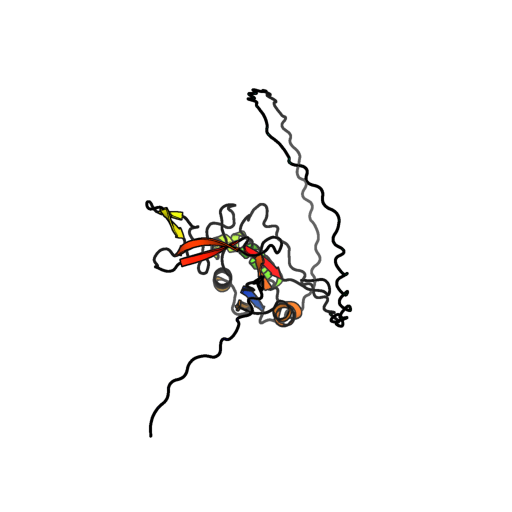YS A O 1
ATOM 886 N N . TYR A 1 119 ? -1.653 11.467 -3.678 1.00 98.38 119 TYR A N 1
ATOM 887 C CA . TYR A 1 119 ? -0.919 10.196 -3.612 1.00 98.38 119 TYR A CA 1
ATOM 888 C C . TYR A 1 119 ? -1.524 9.171 -4.588 1.00 98.38 119 TYR A C 1
ATOM 890 O O . TYR A 1 119 ? -2.045 8.130 -4.174 1.00 98.38 119 TYR A O 1
ATOM 898 N N . PRO A 1 120 ? -1.523 9.458 -5.902 1.00 98.00 120 PRO A N 1
ATOM 899 C CA . PRO A 1 120 ? -2.240 8.663 -6.899 1.00 98.00 120 PRO A CA 1
ATOM 900 C C . PRO A 1 120 ? -1.881 7.170 -6.885 1.00 98.00 120 PRO A C 1
ATOM 902 O O . PRO A 1 120 ? -2.739 6.352 -7.207 1.00 98.00 120 PRO A O 1
ATOM 905 N N . THR A 1 121 ? -0.663 6.804 -6.476 1.00 98.25 121 THR A N 1
ATOM 906 C CA . THR A 1 121 ? -0.206 5.405 -6.382 1.00 98.25 121 THR A CA 1
ATOM 907 C C . THR A 1 121 ? 0.116 4.974 -4.949 1.00 98.25 121 THR A C 1
ATOM 909 O O . THR A 1 121 ? 0.624 3.884 -4.730 1.00 98.25 121 THR A O 1
ATOM 912 N N . GLY A 1 122 ? -0.214 5.795 -3.948 1.00 98.06 122 GLY A N 1
ATOM 913 C CA . GLY A 1 122 ? 0.157 5.577 -2.549 1.00 98.06 122 GLY A CA 1
ATOM 914 C C . GLY A 1 122 ? -0.782 4.687 -1.738 1.00 98.06 122 GLY A C 1
ATOM 915 O O . GLY A 1 122 ? -0.870 4.885 -0.530 1.00 98.06 122 GLY A O 1
ATOM 916 N N . CYS A 1 123 ? -1.514 3.749 -2.345 1.00 98.50 123 CYS A N 1
ATOM 917 C CA . CYS A 1 123 ? -2.563 2.998 -1.640 1.00 98.50 123 CYS A CA 1
ATOM 918 C C . CYS A 1 123 ? -2.060 2.237 -0.403 1.00 98.50 123 CYS A C 1
ATOM 920 O O . CYS A 1 123 ? -2.730 2.210 0.629 1.00 98.50 123 CYS A O 1
ATOM 922 N N . GLU A 1 124 ? -0.843 1.702 -0.465 1.00 98.69 124 GLU A N 1
ATOM 923 C CA . GLU A 1 124 ? -0.170 1.027 0.639 1.00 98.69 124 GLU A CA 1
ATOM 924 C C . GLU A 1 124 ? 0.210 2.012 1.749 1.00 98.69 124 GLU A C 1
ATOM 926 O O . GLU A 1 124 ? -0.057 1.758 2.923 1.00 98.69 124 GLU A O 1
ATOM 931 N N . SER A 1 125 ? 0.801 3.154 1.383 1.00 98.62 125 SER A N 1
ATOM 932 C CA . SER A 1 125 ? 1.213 4.196 2.329 1.00 98.62 125 SER A CA 1
ATOM 933 C C . SER A 1 125 ? 0.015 4.817 3.039 1.00 98.62 125 SER A C 1
ATOM 935 O O . SER A 1 125 ? 0.032 4.968 4.257 1.00 98.62 125 SER A O 1
ATOM 937 N N . ILE A 1 126 ? -1.045 5.144 2.299 1.00 98.69 126 ILE A N 1
ATOM 938 C CA . ILE A 1 126 ? -2.243 5.769 2.861 1.00 98.69 126 ILE A CA 1
ATOM 939 C C . ILE A 1 126 ? -3.000 4.788 3.757 1.00 98.69 126 ILE A C 1
ATOM 941 O O . ILE A 1 126 ? -3.356 5.155 4.877 1.00 98.69 126 ILE A O 1
ATOM 945 N N . SER A 1 127 ? -3.148 3.525 3.345 1.00 98.69 127 SER A N 1
ATOM 946 C CA . SER A 1 127 ? -3.735 2.484 4.203 1.00 98.69 127 SER A CA 1
ATOM 947 C C . SER A 1 127 ? -2.921 2.271 5.485 1.00 98.69 127 SER A C 1
ATOM 949 O O . SER A 1 127 ? -3.499 2.159 6.566 1.00 98.69 127 SER A O 1
ATOM 951 N N . ALA A 1 128 ? -1.584 2.289 5.398 1.00 98.56 128 ALA A N 1
ATOM 952 C CA . ALA A 1 128 ? -0.708 2.198 6.567 1.00 98.56 128 ALA A CA 1
ATOM 953 C C . ALA A 1 128 ? -0.899 3.380 7.522 1.00 98.56 128 ALA A C 1
ATOM 955 O O . ALA A 1 128 ? -1.048 3.183 8.726 1.00 98.56 128 ALA A O 1
ATOM 956 N N . VAL A 1 129 ? -0.926 4.606 6.999 1.00 98.62 129 VAL A N 1
ATOM 957 C CA . VAL A 1 129 ? -1.077 5.814 7.816 1.00 98.62 129 VAL A CA 1
ATOM 958 C C . VAL A 1 129 ? -2.440 5.862 8.497 1.00 98.62 129 VAL A C 1
ATOM 960 O O . VAL A 1 129 ? -2.490 6.124 9.696 1.00 98.62 129 VAL A O 1
ATOM 963 N N . MET A 1 130 ? -3.526 5.533 7.794 1.00 98.69 130 MET A N 1
ATOM 964 C CA . MET A 1 130 ? -4.859 5.439 8.403 1.00 98.69 130 MET A CA 1
ATOM 965 C C . MET A 1 130 ? -4.880 4.419 9.557 1.00 98.69 130 MET A C 1
ATOM 967 O O . MET A 1 130 ? -5.359 4.725 10.651 1.00 98.69 130 MET A O 1
ATOM 971 N N . ALA A 1 131 ? -4.277 3.238 9.362 1.00 98.31 131 ALA A N 1
ATOM 972 C CA . ALA A 1 131 ? -4.159 2.210 10.399 1.00 98.31 131 ALA A CA 1
ATOM 973 C C . ALA A 1 131 ? -3.349 2.683 11.621 1.00 98.31 131 ALA A C 1
ATOM 975 O O . ALA A 1 131 ? -3.746 2.471 12.767 1.00 98.31 131 ALA A O 1
ATOM 976 N N . LEU A 1 132 ? -2.214 3.346 11.385 1.00 97.50 132 LEU A N 1
ATOM 977 C CA . LEU A 1 132 ? -1.347 3.881 12.436 1.00 97.50 132 LEU A CA 1
ATOM 978 C C . LEU A 1 132 ? -2.050 4.979 13.240 1.00 97.50 132 LEU A C 1
ATOM 980 O O . LEU A 1 132 ? -2.010 4.954 14.473 1.00 97.50 132 LEU A O 1
ATOM 984 N N . GLN A 1 133 ? -2.735 5.902 12.563 1.00 97.69 133 GLN A N 1
ATOM 985 C CA . GLN A 1 133 ? -3.489 6.970 13.215 1.00 97.69 133 GLN A CA 1
ATOM 986 C C . GLN A 1 133 ? -4.626 6.410 14.076 1.00 97.69 133 GLN A C 1
ATOM 988 O O . GLN A 1 133 ? -4.793 6.855 15.211 1.00 97.69 133 GLN A O 1
ATOM 993 N N . TYR A 1 134 ? -5.336 5.379 13.603 1.00 96.88 134 TYR A N 1
ATOM 994 C CA . TYR A 1 134 ? -6.345 4.679 14.406 1.00 96.88 134 TYR A CA 1
ATOM 995 C C . TYR A 1 134 ? -5.765 4.081 15.698 1.00 96.88 134 TYR A C 1
ATOM 997 O O . TYR A 1 134 ? -6.356 4.203 16.771 1.00 96.88 134 TYR A O 1
ATOM 1005 N N . LEU A 1 135 ? -4.559 3.510 15.634 1.00 94.81 135 LEU A N 1
ATOM 1006 C CA . LEU A 1 135 ? -3.851 2.976 16.806 1.00 94.81 135 LEU A CA 1
ATOM 1007 C C . LEU A 1 135 ? -3.265 4.077 17.719 1.00 94.81 135 LEU A C 1
ATOM 1009 O O . LEU A 1 135 ? -2.693 3.794 18.778 1.00 94.81 135 LEU A O 1
ATOM 1013 N N . GLY A 1 136 ? -3.444 5.349 17.357 1.00 94.12 136 GLY A N 1
ATOM 1014 C CA . GLY A 1 136 ? -2.981 6.512 18.107 1.00 94.12 136 GLY A CA 1
ATOM 1015 C C . GLY A 1 136 ? -1.515 6.861 17.859 1.00 94.12 136 GLY A C 1
ATOM 1016 O O . GLY A 1 136 ? -0.886 7.465 18.728 1.00 94.12 136 GLY A O 1
ATOM 1017 N N . ILE A 1 137 ? -0.961 6.462 16.712 1.00 95.06 137 ILE A N 1
ATOM 1018 C CA . ILE A 1 137 ? 0.365 6.871 16.245 1.00 95.06 137 ILE A CA 1
ATOM 1019 C C . ILE A 1 137 ? 0.176 8.045 15.280 1.00 95.06 137 ILE A C 1
ATOM 1021 O O . ILE A 1 137 ? -0.304 7.878 14.162 1.00 95.06 137 ILE A O 1
ATOM 1025 N N . SER A 1 138 ? 0.552 9.244 15.725 1.00 94.44 138 SER A N 1
ATOM 1026 C CA . SER A 1 138 ? 0.441 10.462 14.919 1.00 94.44 138 SER A CA 1
ATOM 1027 C C . SER A 1 138 ? 1.546 10.513 13.864 1.00 94.44 138 SER A C 1
ATOM 1029 O O . SER A 1 138 ? 2.699 10.799 14.184 1.00 94.44 138 SER A O 1
ATOM 1031 N N . ILE A 1 139 ? 1.195 10.245 12.607 1.00 97.31 139 ILE A N 1
ATOM 1032 C CA . ILE A 1 139 ? 2.090 10.347 11.449 1.00 97.31 139 ILE A CA 1
ATOM 1033 C C . ILE A 1 139 ? 1.305 10.836 10.226 1.00 97.31 139 ILE A C 1
ATOM 1035 O O . ILE A 1 139 ? 0.151 10.446 10.036 1.00 97.31 139 ILE A O 1
ATOM 1039 N N . SER A 1 140 ? 1.912 11.704 9.411 1.00 98.56 140 SER A N 1
ATOM 1040 C CA . SER A 1 140 ? 1.321 12.156 8.146 1.00 98.56 140 SER A CA 1
ATOM 1041 C C . SER A 1 140 ? 1.735 11.245 6.981 1.00 98.56 140 SER A C 1
ATOM 1043 O O . SER A 1 140 ? 2.792 10.608 7.060 1.00 98.56 140 SER A O 1
ATOM 1045 N N . PRO A 1 141 ? 0.960 11.199 5.881 1.00 98.69 141 PRO A N 1
ATOM 1046 C CA . PRO A 1 141 ? 1.387 10.539 4.649 1.00 98.69 141 PRO A CA 1
ATOM 1047 C C . PRO A 1 141 ? 2.769 10.972 4.165 1.00 98.69 141 PRO A C 1
ATOM 1049 O O . PRO A 1 141 ? 3.579 10.117 3.832 1.00 98.69 141 PRO A O 1
ATOM 1052 N N . GLU A 1 142 ? 3.068 12.270 4.186 1.00 98.69 142 GLU A N 1
ATOM 1053 C CA . GLU A 1 142 ? 4.356 12.811 3.742 1.00 98.69 142 GLU A CA 1
ATOM 1054 C C . GLU A 1 142 ? 5.487 12.302 4.618 1.00 98.69 142 GLU A C 1
ATOM 1056 O O . GLU A 1 142 ? 6.457 11.742 4.127 1.00 98.69 142 GLU A O 1
ATOM 1061 N N . THR A 1 143 ? 5.315 12.389 5.938 1.00 98.75 143 THR A N 1
ATOM 1062 C CA . THR A 1 143 ? 6.309 11.877 6.885 1.00 98.75 143 THR A CA 1
ATOM 1063 C C . THR A 1 143 ? 6.563 10.385 6.660 1.00 98.75 143 THR A C 1
ATOM 1065 O O . THR A 1 143 ? 7.708 9.942 6.705 1.00 98.75 143 THR A O 1
ATOM 1068 N N . PHE A 1 144 ? 5.513 9.602 6.396 1.00 98.75 144 PHE A N 1
ATOM 1069 C CA . PHE A 1 144 ? 5.647 8.179 6.092 1.00 98.75 144 PHE A CA 1
ATOM 1070 C C . PHE A 1 144 ? 6.398 7.929 4.775 1.00 98.75 144 PHE A C 1
ATOM 1072 O O . PHE A 1 144 ? 7.355 7.153 4.742 1.00 98.75 144 PHE A O 1
ATOM 1079 N N . ILE A 1 145 ? 5.974 8.594 3.699 1.00 98.81 145 ILE A N 1
ATOM 1080 C CA . ILE A 1 145 ? 6.492 8.407 2.338 1.00 98.81 145 ILE A CA 1
ATOM 1081 C C . ILE A 1 145 ? 7.934 8.908 2.209 1.00 98.81 145 ILE A C 1
ATOM 1083 O O . ILE A 1 145 ? 8.738 8.273 1.529 1.00 98.81 145 ILE A O 1
ATOM 1087 N N . ASP A 1 146 ? 8.266 10.027 2.845 1.00 98.62 146 ASP A N 1
ATOM 1088 C CA . ASP A 1 146 ? 9.536 10.719 2.622 1.00 98.62 146 ASP A CA 1
ATOM 1089 C C . ASP A 1 146 ? 10.644 10.229 3.552 1.00 98.62 146 ASP A C 1
ATOM 1091 O O . ASP A 1 146 ? 11.797 10.159 3.131 1.00 98.62 146 ASP A O 1
ATOM 1095 N N . ASN A 1 147 ? 10.303 9.818 4.778 1.00 98.62 147 ASN A N 1
ATOM 1096 C CA . ASN A 1 147 ? 11.311 9.458 5.780 1.00 98.62 147 ASN A CA 1
ATOM 1097 C C . ASN A 1 147 ? 11.439 7.950 6.025 1.00 98.62 147 ASN A C 1
ATOM 1099 O O . ASN A 1 147 ? 12.469 7.507 6.535 1.00 98.62 147 ASN A O 1
ATOM 1103 N N . TYR A 1 148 ? 10.413 7.151 5.709 1.00 98.56 148 TYR A N 1
ATOM 1104 C CA . TYR A 1 148 ? 10.371 5.744 6.131 1.00 98.56 148 TYR A CA 1
ATOM 1105 C C . TYR A 1 148 ? 10.164 4.743 4.995 1.00 98.56 148 TYR A C 1
ATOM 1107 O O . TYR A 1 148 ? 10.675 3.622 5.086 1.00 98.56 148 TYR A O 1
ATOM 1115 N N . LEU A 1 149 ? 9.459 5.115 3.927 1.00 98.75 149 LEU A N 1
ATOM 1116 C CA . LEU A 1 149 ? 9.224 4.235 2.787 1.00 98.75 149 LEU A CA 1
ATOM 1117 C C . LEU A 1 149 ? 10.477 4.120 1.906 1.00 98.75 149 LEU A C 1
ATOM 1119 O O . LEU A 1 149 ? 10.885 5.086 1.264 1.00 98.75 149 LEU A O 1
ATOM 1123 N N . ASP A 1 150 ? 11.057 2.921 1.823 1.00 98.62 150 ASP A N 1
ATOM 1124 C CA . ASP A 1 150 ? 12.134 2.663 0.863 1.00 98.62 150 ASP A CA 1
ATOM 1125 C C . ASP A 1 150 ? 11.563 2.643 -0.555 1.00 98.62 150 ASP A C 1
ATOM 1127 O O . ASP A 1 150 ? 10.659 1.861 -0.854 1.00 98.62 150 ASP A O 1
ATOM 1131 N N . LYS A 1 151 ? 12.094 3.500 -1.429 1.00 98.69 151 LYS A N 1
ATOM 1132 C CA . LYS A 1 151 ? 11.668 3.657 -2.825 1.00 98.69 151 LYS A CA 1
ATOM 1133 C C . LYS A 1 151 ? 12.735 3.109 -3.774 1.00 98.69 151 LYS A C 1
ATOM 1135 O O . LYS A 1 151 ? 13.928 3.166 -3.483 1.00 98.69 151 LYS A O 1
ATOM 1140 N N . GLY A 1 152 ? 12.306 2.579 -4.912 1.00 98.31 152 GLY A N 1
ATOM 1141 C CA . GLY A 1 152 ? 13.170 2.010 -5.942 1.00 98.31 152 GLY A CA 1
ATOM 1142 C C . GLY A 1 152 ? 12.636 2.243 -7.348 1.00 98.31 152 GLY A C 1
ATOM 1143 O O . GLY A 1 152 ? 11.582 2.845 -7.557 1.00 98.31 152 GLY A O 1
ATOM 1144 N N . ARG A 1 153 ? 13.384 1.776 -8.342 1.00 97.88 153 ARG A N 1
ATOM 1145 C CA . ARG A 1 153 ? 13.101 2.013 -9.760 1.00 97.88 153 ARG A CA 1
ATOM 1146 C C . ARG A 1 153 ? 11.957 1.136 -10.253 1.00 97.88 153 ARG A C 1
ATOM 1148 O O . ARG A 1 153 ? 11.965 -0.080 -10.063 1.00 97.88 153 ARG A O 1
ATOM 1155 N N . THR A 1 154 ? 11.008 1.758 -10.949 1.00 97.69 154 THR A N 1
ATOM 1156 C CA . THR A 1 154 ? 9.973 1.059 -11.723 1.00 97.69 154 THR A CA 1
ATOM 1157 C C . THR A 1 154 ? 10.594 0.255 -12.871 1.00 97.69 154 THR A C 1
ATOM 1159 O O . THR A 1 154 ? 11.750 0.497 -13.218 1.00 97.69 154 THR A O 1
ATOM 1162 N N . PRO A 1 155 ? 9.862 -0.698 -13.480 1.00 97.12 155 PRO A N 1
ATOM 1163 C CA . PRO A 1 155 ? 10.400 -1.471 -14.591 1.00 97.12 155 PRO A CA 1
ATOM 1164 C C . PRO A 1 155 ? 10.843 -0.595 -15.780 1.00 97.12 155 PRO A C 1
ATOM 1166 O O . PRO A 1 155 ? 10.055 0.209 -16.279 1.00 97.12 155 PRO A O 1
ATOM 1169 N N . TYR A 1 156 ? 12.074 -0.785 -16.257 1.00 96.38 156 TYR A N 1
ATOM 1170 C CA . TYR A 1 156 ? 12.719 -0.065 -17.361 1.00 96.38 156 TYR A CA 1
ATOM 1171 C C . TYR A 1 156 ? 13.382 -1.046 -18.337 1.00 96.38 156 TYR A C 1
ATOM 1173 O O . TYR A 1 156 ? 13.711 -2.170 -17.965 1.00 96.38 156 TYR A O 1
ATOM 1181 N N . SER A 1 157 ? 13.536 -0.649 -19.602 1.00 97.06 157 SER A N 1
ATOM 1182 C CA . SER A 1 157 ? 14.187 -1.481 -20.627 1.00 97.06 157 SER A CA 1
ATOM 1183 C C . SER A 1 157 ? 15.671 -1.136 -20.752 1.00 97.06 157 SER A C 1
ATOM 1185 O O . SER A 1 157 ? 16.024 0.040 -20.660 1.00 97.06 157 SER A O 1
ATOM 1187 N N . ASP A 1 158 ? 16.524 -2.139 -20.957 1.00 94.50 158 ASP A N 1
ATOM 1188 C CA . ASP A 1 158 ? 17.907 -1.934 -21.403 1.00 94.50 158 ASP A CA 1
ATOM 1189 C C . ASP A 1 158 ? 17.978 -1.665 -22.923 1.00 94.50 158 ASP A C 1
ATOM 1191 O O . ASP A 1 158 ? 16.964 -1.690 -23.626 1.00 94.50 158 ASP A O 1
ATOM 1195 N N . GLU A 1 159 ? 19.186 -1.430 -23.445 1.00 95.12 159 GLU A N 1
ATOM 1196 C CA . GLU A 1 159 ? 19.429 -1.203 -24.882 1.00 95.12 159 GLU A CA 1
ATOM 1197 C C . GLU A 1 159 ? 19.036 -2.400 -25.765 1.00 95.12 159 GLU A C 1
ATOM 1199 O O . GLU A 1 159 ? 18.764 -2.239 -26.952 1.00 95.12 159 GLU A O 1
ATOM 1204 N N . SER A 1 160 ? 18.989 -3.603 -25.188 1.00 93.44 160 SER A N 1
ATOM 1205 C CA . SER A 1 160 ? 18.618 -4.846 -25.871 1.00 93.44 160 SER A CA 1
ATOM 1206 C C . SER A 1 160 ? 17.118 -5.163 -25.772 1.00 93.44 160 SER A C 1
ATOM 1208 O O . SER A 1 160 ? 16.668 -6.169 -26.320 1.00 93.44 160 SER A O 1
ATOM 1210 N N . GLY A 1 161 ? 16.330 -4.322 -25.092 1.00 93.62 161 GLY A N 1
ATOM 1211 C CA . GLY A 1 161 ? 14.892 -4.502 -24.891 1.00 93.62 161 GLY A CA 1
ATOM 1212 C C . GLY A 1 161 ? 14.505 -5.430 -23.731 1.00 93.62 161 GLY A C 1
ATOM 1213 O O . GLY A 1 161 ? 13.321 -5.733 -23.568 1.00 93.62 161 GLY A O 1
ATOM 1214 N N . ASN A 1 162 ? 15.455 -5.875 -22.905 1.00 95.19 162 ASN A N 1
ATOM 1215 C CA . ASN A 1 162 ? 15.159 -6.645 -21.698 1.00 95.19 162 ASN A CA 1
ATOM 1216 C C . ASN A 1 162 ? 14.597 -5.730 -20.609 1.00 95.19 162 ASN A C 1
ATOM 1218 O O . ASN A 1 162 ? 15.105 -4.632 -20.382 1.00 95.19 162 ASN A O 1
ATOM 1222 N N . LEU A 1 163 ? 13.573 -6.199 -19.891 1.00 97.38 163 LEU A N 1
ATOM 1223 C CA . LEU A 1 163 ? 12.962 -5.440 -18.803 1.00 97.38 163 LEU A CA 1
ATOM 1224 C C . LEU A 1 163 ? 13.653 -5.751 -17.469 1.00 97.38 163 LEU A C 1
ATOM 1226 O O . LEU A 1 163 ? 13.701 -6.907 -17.044 1.00 97.38 163 LEU A O 1
ATOM 1230 N N . PHE A 1 164 ? 14.111 -4.706 -16.788 1.00 98.06 164 PHE A N 1
ATOM 1231 C CA . PHE A 1 164 ? 14.674 -4.738 -15.441 1.00 98.06 164 PHE A CA 1
ATOM 1232 C C . PHE A 1 164 ? 13.849 -3.873 -14.499 1.00 98.06 164 PHE A C 1
ATOM 1234 O O . PHE A 1 164 ? 13.137 -2.979 -14.931 1.00 98.06 164 PHE A O 1
ATOM 1241 N N . GLY A 1 165 ? 13.951 -4.111 -13.201 1.00 97.94 165 GLY A N 1
ATOM 1242 C CA . GLY A 1 165 ? 13.305 -3.294 -12.176 1.00 97.94 165 GLY A CA 1
ATOM 1243 C C . GLY A 1 165 ? 13.807 -3.690 -10.800 1.00 97.94 165 GLY A C 1
ATOM 1244 O O . GLY A 1 165 ? 14.471 -4.719 -10.661 1.00 97.94 165 GLY A O 1
ATOM 1245 N N . ASP A 1 166 ? 13.536 -2.885 -9.781 1.00 98.50 166 ASP A N 1
ATOM 1246 C CA . ASP A 1 166 ? 13.857 -3.297 -8.415 1.00 98.50 166 ASP A CA 1
ATOM 1247 C C . ASP A 1 166 ? 12.806 -4.305 -7.897 1.00 98.50 166 ASP A C 1
ATOM 1249 O O . ASP A 1 166 ? 11.764 -4.540 -8.521 1.00 98.50 166 ASP A O 1
ATOM 1253 N N . ASP A 1 167 ? 13.108 -4.982 -6.787 1.00 98.44 167 ASP A N 1
ATOM 1254 C CA . ASP A 1 167 ? 12.220 -5.992 -6.203 1.00 98.44 167 ASP A CA 1
ATOM 1255 C C . ASP A 1 167 ? 11.103 -5.312 -5.393 1.00 98.44 167 ASP A C 1
ATOM 1257 O O . ASP A 1 167 ? 11.389 -4.740 -4.334 1.00 98.44 167 ASP A O 1
ATOM 1261 N N . PRO A 1 168 ? 9.825 -5.409 -5.802 1.00 97.88 168 PRO A N 1
ATOM 1262 C CA . PRO A 1 168 ? 8.739 -4.722 -5.110 1.00 97.88 168 PRO A CA 1
ATOM 1263 C C . PRO A 1 168 ? 8.405 -5.344 -3.742 1.00 97.88 168 PRO A C 1
ATOM 1265 O O . PRO A 1 168 ? 7.566 -4.831 -3.003 1.00 97.88 168 PRO A O 1
ATOM 1268 N N . ARG A 1 169 ? 9.060 -6.458 -3.381 1.00 97.62 169 ARG A N 1
ATOM 1269 C CA . ARG A 1 169 ? 9.038 -7.046 -2.032 1.00 97.62 169 ARG A CA 1
ATOM 1270 C C . ARG A 1 169 ? 10.041 -6.387 -1.083 1.00 97.62 169 ARG A C 1
ATOM 1272 O O . ARG A 1 169 ? 10.015 -6.687 0.105 1.00 97.62 169 ARG A O 1
ATOM 1279 N N . LYS A 1 170 ? 10.929 -5.530 -1.595 1.00 98.38 170 LYS A N 1
ATOM 1280 C CA . LYS A 1 170 ? 11.974 -4.837 -0.825 1.00 98.38 170 LYS A CA 1
ATOM 1281 C C . LYS A 1 170 ? 11.808 -3.321 -0.824 1.00 98.38 170 LYS A C 1
ATOM 1283 O O . LYS A 1 170 ? 12.179 -2.691 0.157 1.00 98.38 170 LYS A O 1
ATOM 1288 N N . VAL A 1 171 ? 11.246 -2.758 -1.891 1.00 98.75 171 VAL A N 1
ATOM 1289 C CA . VAL A 1 171 ? 11.056 -1.313 -2.066 1.00 98.75 171 VAL A CA 1
ATOM 1290 C C . VAL A 1 171 ? 9.719 -1.008 -2.738 1.00 98.75 171 VAL A C 1
ATOM 1292 O O . VAL A 1 171 ? 9.147 -1.853 -3.425 1.00 98.75 171 VAL A O 1
ATOM 1295 N N . PHE A 1 172 ? 9.229 0.215 -2.570 1.00 98.81 172 PHE A N 1
ATOM 1296 C CA . PHE A 1 172 ? 8.144 0.770 -3.365 1.00 98.81 172 PHE A CA 1
ATOM 1297 C C . PHE A 1 172 ? 8.658 1.176 -4.738 1.00 98.81 172 PHE A C 1
ATOM 1299 O O . PHE A 1 172 ? 9.588 1.970 -4.851 1.00 98.81 172 PHE A O 1
ATOM 1306 N N . LEU A 1 173 ? 8.063 0.632 -5.797 1.00 98.62 173 LEU A N 1
ATOM 1307 C CA . LEU A 1 173 ? 8.487 0.924 -7.161 1.00 98.62 173 LEU A CA 1
ATOM 1308 C C . LEU A 1 173 ? 7.905 2.260 -7.630 1.00 98.62 173 LEU A C 1
ATOM 1310 O O . LEU A 1 173 ? 6.699 2.385 -7.857 1.00 98.62 173 LEU A O 1
ATOM 1314 N N . GLY A 1 174 ? 8.784 3.239 -7.825 1.00 98.19 174 GLY A N 1
ATOM 1315 C CA . GLY A 1 174 ? 8.448 4.606 -8.206 1.00 98.19 174 GLY A CA 1
ATOM 1316 C C . GLY A 1 174 ? 8.216 5.505 -6.998 1.00 98.19 174 GLY A C 1
ATOM 1317 O O . GLY A 1 174 ? 8.920 5.415 -5.995 1.00 98.19 174 GLY A O 1
ATOM 1318 N N . ASP A 1 175 ? 7.233 6.392 -7.116 1.00 98.31 175 ASP A N 1
ATOM 1319 C CA . ASP A 1 175 ? 6.903 7.371 -6.085 1.00 98.31 175 ASP A CA 1
ATOM 1320 C C . ASP A 1 175 ? 5.379 7.402 -5.855 1.00 98.31 175 ASP A C 1
ATOM 1322 O O . ASP A 1 175 ? 4.653 7.594 -6.836 1.00 98.31 175 ASP A O 1
ATOM 1326 N N . PRO A 1 176 ? 4.888 7.246 -4.606 1.00 98.50 176 PRO A N 1
ATOM 1327 C CA . PRO A 1 176 ? 3.472 7.390 -4.256 1.00 98.50 176 PRO A CA 1
ATOM 1328 C C . PRO A 1 176 ? 2.805 8.688 -4.740 1.00 98.50 176 PRO A C 1
ATOM 1330 O O . PRO A 1 176 ? 1.602 8.686 -5.021 1.00 98.50 176 PRO A O 1
ATOM 1333 N N . TYR A 1 177 ? 3.560 9.790 -4.852 1.00 98.56 177 TYR A N 1
ATOM 1334 C CA . TYR A 1 177 ? 3.071 11.077 -5.367 1.00 98.56 177 TYR A CA 1
ATOM 1335 C C . TYR A 1 177 ? 2.873 11.074 -6.892 1.00 98.56 177 TYR A C 1
ATOM 1337 O O . TYR A 1 177 ? 2.186 11.934 -7.445 1.00 98.56 177 TYR A O 1
ATOM 1345 N N . SER A 1 178 ? 3.467 10.111 -7.600 1.00 98.00 178 SER A N 1
ATOM 1346 C CA . SER A 1 178 ? 3.443 10.028 -9.057 1.00 98.00 178 SER A CA 1
ATOM 1347 C C . SER A 1 178 ? 2.364 9.077 -9.557 1.00 98.00 178 SER A C 1
ATOM 1349 O O . SER A 1 178 ? 2.210 7.961 -9.063 1.00 98.00 178 SER A O 1
ATOM 1351 N N . LYS A 1 179 ? 1.666 9.473 -10.629 1.00 96.75 179 LYS A N 1
ATOM 1352 C CA . LYS A 1 179 ? 0.728 8.598 -11.360 1.00 96.75 179 LYS A CA 1
ATOM 1353 C C . LYS A 1 179 ? 1.428 7.430 -12.068 1.00 96.75 179 LYS A C 1
ATOM 1355 O O . LYS A 1 179 ? 0.760 6.487 -12.472 1.00 96.75 179 LYS A O 1
ATOM 1360 N N . ASN A 1 180 ? 2.753 7.499 -12.209 1.00 96.00 180 ASN A N 1
ATOM 1361 C CA . ASN A 1 180 ? 3.577 6.477 -12.857 1.00 96.00 180 ASN A CA 1
ATOM 1362 C C . ASN A 1 180 ? 4.229 5.508 -11.853 1.00 96.00 180 ASN A C 1
ATOM 1364 O O . ASN A 1 180 ? 4.995 4.632 -12.261 1.00 96.00 180 ASN A O 1
ATOM 1368 N N . GLY A 1 181 ? 3.967 5.677 -10.550 1.00 96.12 181 GLY A N 1
ATOM 1369 C CA . GLY A 1 181 ? 4.330 4.699 -9.526 1.00 96.12 181 GLY A CA 1
ATOM 1370 C C . GLY A 1 181 ? 3.593 3.372 -9.722 1.00 96.12 181 GLY A C 1
ATOM 1371 O O . GLY A 1 181 ? 2.574 3.298 -10.407 1.00 96.12 181 GLY A O 1
ATOM 1372 N N . TRP A 1 182 ? 4.142 2.307 -9.149 1.00 97.50 182 TRP A N 1
ATOM 1373 C CA . TRP A 1 182 ? 3.589 0.959 -9.279 1.00 97.50 182 TRP A CA 1
ATOM 1374 C C . TRP A 1 182 ? 3.018 0.453 -7.955 1.00 97.50 182 TRP A C 1
ATOM 1376 O O . TRP A 1 182 ? 1.890 -0.029 -7.945 1.00 97.50 182 TRP A O 1
ATOM 1386 N N . GLY A 1 183 ? 3.774 0.555 -6.859 1.00 97.88 183 GLY A N 1
ATOM 1387 C CA . GLY A 1 183 ? 3.378 0.012 -5.555 1.00 97.88 183 GLY A CA 1
ATOM 1388 C C . GLY A 1 183 ? 4.458 -0.853 -4.902 1.00 97.88 183 GLY A C 1
ATOM 1389 O O . GLY A 1 183 ? 5.603 -0.910 -5.363 1.00 97.88 183 GLY A O 1
ATOM 1390 N N . CYS A 1 184 ? 4.086 -1.552 -3.833 1.00 98.56 184 CYS A N 1
ATOM 1391 C CA . CYS A 1 184 ? 4.954 -2.448 -3.066 1.00 98.56 184 CYS A CA 1
ATOM 1392 C C . CYS A 1 184 ? 4.183 -3.623 -2.445 1.00 98.56 184 CYS A C 1
ATOM 1394 O O . CYS A 1 184 ? 2.958 -3.615 -2.391 1.00 98.56 184 CYS A O 1
ATOM 1396 N N . TRP A 1 185 ? 4.895 -4.644 -1.959 1.00 97.62 185 TRP A N 1
ATOM 1397 C CA . TRP A 1 185 ? 4.311 -5.781 -1.237 1.00 97.62 185 TRP A CA 1
ATOM 1398 C C . TRP A 1 185 ? 4.414 -5.531 0.264 1.00 97.62 185 TRP A C 1
ATOM 1400 O O . TRP A 1 185 ? 5.261 -4.767 0.727 1.00 97.62 185 TRP A O 1
ATOM 1410 N N . ALA A 1 186 ? 3.592 -6.248 1.030 1.00 97.06 186 ALA A N 1
ATOM 1411 C CA . ALA A 1 186 ? 3.480 -6.112 2.480 1.00 97.06 186 ALA A CA 1
ATOM 1412 C C . ALA A 1 186 ? 4.804 -5.983 3.269 1.00 97.06 186 ALA A C 1
ATOM 1414 O O . ALA A 1 186 ? 4.859 -5.103 4.132 1.00 97.06 186 ALA A O 1
ATOM 1415 N N . PRO A 1 187 ? 5.893 -6.723 2.957 1.00 97.50 187 PRO A N 1
ATOM 1416 C CA . PRO A 1 187 ? 7.155 -6.570 3.682 1.00 97.50 187 PRO A CA 1
ATOM 1417 C C . PRO A 1 187 ? 7.761 -5.162 3.613 1.00 97.50 187 PRO A C 1
ATOM 1419 O O . PRO A 1 187 ? 8.442 -4.744 4.544 1.00 97.50 187 PRO A O 1
ATOM 1422 N N . VAL A 1 188 ? 7.509 -4.403 2.543 1.00 98.56 188 VAL A N 1
ATOM 1423 C CA . VAL A 1 188 ? 8.011 -3.026 2.403 1.00 98.56 188 VAL A CA 1
ATOM 1424 C C . VAL A 1 188 ? 7.338 -2.105 3.416 1.00 98.56 188 VAL A C 1
ATOM 1426 O O . VAL A 1 188 ? 8.011 -1.315 4.076 1.00 98.56 188 VAL A O 1
ATOM 1429 N N . ILE A 1 189 ? 6.022 -2.250 3.596 1.00 98.56 189 ILE A N 1
ATOM 1430 C CA . ILE A 1 189 ? 5.272 -1.500 4.608 1.00 98.56 189 ILE A CA 1
ATOM 1431 C C . ILE A 1 189 ? 5.649 -1.965 6.013 1.00 98.56 189 ILE A C 1
ATOM 1433 O O . ILE A 1 189 ? 5.870 -1.127 6.882 1.00 98.56 189 ILE A O 1
ATOM 1437 N N . GLU A 1 190 ? 5.795 -3.274 6.236 1.00 97.44 190 GLU A N 1
ATOM 1438 C CA . GLU A 1 190 ? 6.292 -3.814 7.506 1.00 97.44 190 GLU A CA 1
ATOM 1439 C C . GLU A 1 190 ? 7.648 -3.198 7.885 1.00 97.44 190 GLU A C 1
ATOM 1441 O O . GLU A 1 190 ? 7.815 -2.698 8.998 1.00 97.44 190 GLU A O 1
ATOM 1446 N N . ASN A 1 191 ? 8.596 -3.159 6.947 1.00 97.38 191 ASN A N 1
ATOM 1447 C CA . ASN A 1 191 ? 9.912 -2.563 7.163 1.00 97.38 191 ASN A CA 1
ATOM 1448 C C . ASN A 1 191 ? 9.825 -1.056 7.421 1.00 97.38 191 ASN A C 1
ATOM 1450 O O . ASN A 1 191 ? 10.438 -0.575 8.372 1.00 97.38 191 ASN A O 1
ATOM 1454 N N . ALA A 1 192 ? 9.052 -0.316 6.620 1.00 98.06 192 ALA A N 1
ATOM 1455 C CA . ALA A 1 192 ? 8.875 1.126 6.789 1.00 98.06 192 ALA A CA 1
ATOM 1456 C C . ALA A 1 192 ? 8.309 1.465 8.173 1.00 98.06 192 ALA A C 1
ATOM 1458 O O . ALA A 1 192 ? 8.826 2.341 8.862 1.00 98.06 192 ALA A O 1
ATOM 1459 N N . VAL A 1 193 ? 7.294 0.724 8.618 1.00 97.56 193 VAL A N 1
ATOM 1460 C CA . VAL A 1 193 ? 6.684 0.903 9.936 1.00 97.56 193 VAL A CA 1
ATOM 1461 C C . VAL A 1 193 ? 7.681 0.570 11.055 1.00 97.56 193 VAL A C 1
ATOM 1463 O O . VAL A 1 193 ? 7.855 1.365 11.979 1.00 97.56 193 VAL A O 1
ATOM 1466 N N . ASN A 1 194 ? 8.399 -0.556 10.953 1.00 95.88 194 ASN A N 1
ATOM 1467 C CA . ASN A 1 194 ? 9.405 -0.986 11.937 1.00 95.88 194 ASN A CA 1
ATOM 1468 C C . ASN A 1 194 ? 10.537 0.028 12.172 1.00 95.88 194 ASN A C 1
ATOM 1470 O O . ASN A 1 194 ? 11.157 -0.007 13.234 1.00 95.88 194 ASN A O 1
ATOM 1474 N N . LYS A 1 195 ? 10.797 0.952 11.237 1.00 96.56 195 LYS A N 1
ATOM 1475 C CA . LYS A 1 195 ? 11.808 2.009 11.418 1.00 96.56 195 LYS A CA 1
ATOM 1476 C C . LYS A 1 195 ? 11.463 3.002 12.527 1.00 96.56 195 LYS A C 1
ATOM 1478 O O . LYS A 1 195 ? 12.375 3.614 13.075 1.00 96.56 195 LYS A O 1
ATOM 1483 N N . PHE A 1 196 ? 10.182 3.178 12.854 1.00 94.88 196 PHE A N 1
ATOM 1484 C CA . PHE A 1 196 ? 9.754 4.190 13.826 1.00 94.88 196 PHE A CA 1
ATOM 1485 C C . PHE A 1 196 ? 8.746 3.699 14.862 1.00 94.88 196 PHE A C 1
ATOM 1487 O O . PHE A 1 196 ? 8.526 4.396 15.857 1.00 94.88 196 PHE A O 1
ATOM 1494 N N . ILE A 1 197 ? 8.124 2.528 14.686 1.00 88.31 197 ILE A N 1
ATOM 1495 C CA . ILE A 1 197 ? 7.222 2.027 15.724 1.00 88.31 197 ILE A CA 1
ATOM 1496 C C . ILE A 1 197 ? 7.999 1.679 16.992 1.00 88.31 197 ILE A C 1
ATOM 1498 O O . ILE A 1 197 ? 8.952 0.903 16.998 1.00 88.31 197 ILE A O 1
ATOM 1502 N N . GLY A 1 198 ? 7.585 2.279 18.107 1.00 82.38 198 GLY A N 1
ATOM 1503 C CA . GLY A 1 198 ? 8.153 1.968 19.413 1.00 82.38 198 GLY A CA 1
ATOM 1504 C C . GLY A 1 198 ? 7.842 0.532 19.852 1.00 82.38 198 GLY A C 1
ATOM 1505 O O . GLY A 1 198 ? 6.947 -0.128 19.326 1.00 82.38 198 GLY A O 1
ATOM 1506 N N . LYS A 1 199 ? 8.510 0.077 20.919 1.00 82.44 199 LYS A N 1
ATOM 1507 C CA . LYS A 1 199 ? 8.408 -1.293 21.479 1.00 82.44 199 LYS A CA 1
ATOM 1508 C C . LYS A 1 199 ? 6.995 -1.733 21.907 1.00 82.44 199 LYS A C 1
ATOM 1510 O O . LYS A 1 199 ? 6.782 -2.906 22.211 1.00 82.44 199 LYS A O 1
ATOM 1515 N N . ASN A 1 200 ? 6.046 -0.801 21.966 1.00 85.31 200 ASN A N 1
ATOM 1516 C CA . ASN A 1 200 ? 4.656 -1.050 22.348 1.00 85.31 200 ASN A CA 1
ATOM 1517 C C . ASN A 1 200 ? 3.814 -1.631 21.206 1.00 85.31 200 ASN A C 1
ATOM 1519 O O . ASN A 1 200 ? 2.727 -2.144 21.465 1.00 85.31 200 ASN A O 1
ATOM 1523 N N . TYR A 1 201 ? 4.301 -1.559 19.969 1.00 87.75 201 TYR A N 1
ATOM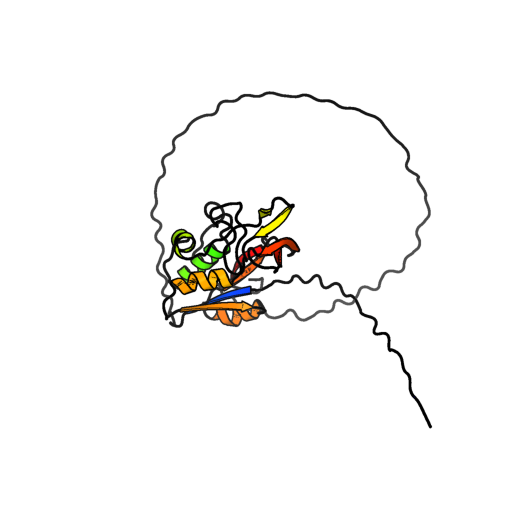 1524 C CA . TYR A 1 201 ? 3.606 -2.062 18.791 1.00 87.75 201 TYR A CA 1
ATOM 1525 C C . TYR A 1 201 ? 4.416 -3.166 18.121 1.00 87.75 201 TYR A C 1
ATOM 1527 O O . TYR A 1 201 ? 5.622 -3.316 18.321 1.00 87.75 201 TYR A O 1
ATOM 1535 N N . THR A 1 202 ? 3.735 -3.978 17.329 1.00 90.00 202 THR A N 1
ATOM 1536 C CA . THR A 1 202 ? 4.365 -4.952 16.445 1.00 90.00 202 THR A CA 1
ATOM 1537 C C . THR A 1 202 ? 3.633 -4.915 15.117 1.00 90.00 202 THR A C 1
ATOM 1539 O O . THR A 1 202 ? 2.409 -4.992 15.094 1.00 90.00 202 THR A O 1
ATOM 1542 N N . VAL A 1 203 ? 4.380 -4.809 14.023 1.00 91.00 203 VAL A N 1
ATOM 1543 C CA . VAL A 1 203 ? 3.866 -5.024 12.671 1.00 91.00 203 VAL A CA 1
ATOM 1544 C C . VAL A 1 203 ? 4.307 -6.400 12.194 1.00 91.00 203 VAL A C 1
ATOM 1546 O O . VAL A 1 203 ? 5.415 -6.828 12.513 1.00 91.00 203 VAL A O 1
ATOM 1549 N N . LYS A 1 204 ? 3.437 -7.116 11.482 1.00 90.44 204 LYS A N 1
ATOM 1550 C CA . LYS A 1 204 ? 3.778 -8.416 10.903 1.00 90.44 204 LYS A CA 1
ATOM 1551 C C . LYS A 1 204 ? 3.070 -8.634 9.576 1.00 90.44 204 LYS A C 1
ATOM 1553 O O . LYS A 1 204 ? 1.851 -8.464 9.503 1.00 90.44 204 LYS A O 1
ATOM 1558 N N . THR A 1 205 ? 3.806 -9.108 8.574 1.00 92.81 205 THR A N 1
ATOM 1559 C CA . THR A 1 205 ? 3.208 -9.649 7.352 1.00 92.81 205 THR A CA 1
ATOM 1560 C C . THR A 1 205 ? 2.655 -11.060 7.576 1.00 92.81 205 THR A C 1
ATOM 1562 O O . THR A 1 205 ? 3.291 -11.939 8.166 1.00 92.81 205 THR A O 1
ATOM 1565 N N . ILE A 1 206 ? 1.449 -11.284 7.073 1.00 89.81 206 ILE A N 1
ATOM 1566 C CA . ILE A 1 206 ? 0.678 -12.518 7.144 1.00 89.81 206 ILE A CA 1
ATOM 1567 C C . ILE A 1 206 ? 0.352 -12.953 5.723 1.00 89.81 206 ILE A C 1
ATOM 1569 O O . ILE A 1 206 ? 0.015 -12.137 4.868 1.00 89.81 206 ILE A O 1
ATOM 1573 N N . TYR A 1 207 ? 0.439 -14.254 5.484 1.00 88.81 207 TYR A N 1
ATOM 1574 C CA . TYR A 1 207 ? 0.146 -14.870 4.200 1.00 88.81 207 TYR A CA 1
ATOM 1575 C C . TYR A 1 207 ? -0.861 -15.998 4.397 1.00 88.81 207 TYR A C 1
ATOM 1577 O O . TYR A 1 207 ? -0.763 -16.749 5.367 1.00 88.81 207 TYR A O 1
ATOM 1585 N N . GLY A 1 208 ? -1.790 -16.142 3.453 1.00 87.81 208 GLY A N 1
ATOM 1586 C CA . GLY A 1 208 ? -2.667 -17.314 3.369 1.00 87.81 208 GLY A CA 1
ATOM 1587 C C . GLY A 1 208 ? -3.790 -17.373 4.407 1.00 87.81 208 GLY A C 1
ATOM 1588 O O . GLY A 1 208 ? -4.424 -18.416 4.526 1.00 87.81 208 GLY A O 1
ATOM 1589 N N . SER A 1 209 ? -4.047 -16.289 5.143 1.00 90.12 209 SER A N 1
ATOM 1590 C CA . SER A 1 209 ? -5.228 -16.183 6.006 1.00 90.12 209 SER A CA 1
ATOM 1591 C C . SER A 1 209 ? -6.474 -15.872 5.188 1.00 90.12 209 SER A C 1
ATOM 1593 O O . SER A 1 209 ? -6.421 -15.073 4.255 1.00 90.12 209 SER A O 1
ATOM 1595 N N . SER A 1 210 ? -7.598 -16.479 5.560 1.00 91.25 210 SER A N 1
ATOM 1596 C CA . SER A 1 210 ? -8.910 -16.072 5.041 1.00 91.25 210 SER A CA 1
ATOM 1597 C C . SER A 1 210 ? -9.337 -14.718 5.622 1.00 91.25 210 SER A C 1
ATOM 1599 O O . SER A 1 210 ? -8.852 -14.316 6.681 1.00 91.25 210 SER A O 1
ATOM 1601 N N . ILE A 1 211 ? -10.266 -14.017 4.961 1.00 90.44 211 ILE A N 1
ATOM 1602 C CA . ILE A 1 211 ? -10.815 -12.762 5.500 1.00 90.44 211 ILE A CA 1
ATOM 1603 C C . ILE A 1 211 ? -11.502 -13.005 6.856 1.00 90.44 211 ILE A C 1
ATOM 1605 O O . ILE A 1 211 ? -11.266 -12.239 7.782 1.00 90.44 211 ILE A O 1
ATOM 1609 N N . ASP A 1 212 ? -12.228 -14.115 7.034 1.00 91.25 212 ASP A N 1
ATOM 1610 C CA . ASP A 1 212 ? -12.849 -14.481 8.321 1.00 91.25 212 ASP A CA 1
ATOM 1611 C C . ASP A 1 212 ? -11.829 -14.648 9.455 1.00 91.25 212 ASP A C 1
ATOM 1613 O O . ASP A 1 212 ? -12.055 -14.235 10.597 1.00 91.25 212 ASP A O 1
ATOM 1617 N N . GLU A 1 213 ? -10.666 -15.229 9.156 1.00 92.75 213 GLU A N 1
ATOM 1618 C CA . GLU A 1 213 ? -9.574 -15.305 10.124 1.00 92.75 213 GLU A CA 1
ATOM 1619 C C . GLU A 1 213 ? -8.988 -13.932 10.440 1.00 92.75 213 GLU A C 1
ATOM 1621 O O . GLU A 1 213 ? -8.624 -13.689 11.589 1.00 92.75 213 GLU A O 1
ATOM 1626 N N . LEU A 1 214 ? -8.879 -13.039 9.451 1.00 93.69 214 LEU A N 1
ATOM 1627 C CA . LEU A 1 214 ? -8.433 -11.671 9.699 1.00 93.69 214 LEU A CA 1
ATOM 1628 C C . LEU A 1 214 ? -9.440 -10.913 10.570 1.00 93.69 214 LEU A C 1
ATOM 1630 O O . LEU A 1 214 ? -9.037 -10.236 11.515 1.00 93.69 214 LEU A O 1
ATOM 1634 N N . CYS A 1 215 ? -10.735 -11.076 10.305 1.00 93.44 215 CYS A N 1
ATOM 1635 C CA . CYS A 1 215 ? -11.800 -10.475 11.093 1.00 93.44 215 CYS A CA 1
ATOM 1636 C C . CYS A 1 215 ? -11.766 -10.949 12.547 1.00 93.44 215 CYS A C 1
ATOM 1638 O O . CYS A 1 215 ? -1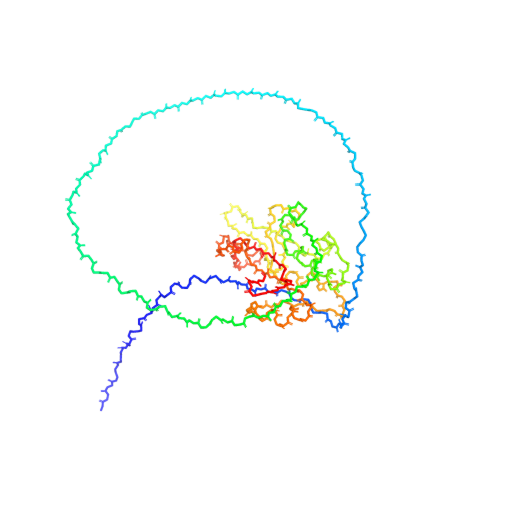1.593 -10.138 13.456 1.00 93.44 215 CYS A O 1
ATOM 1640 N N . SER A 1 216 ? -11.818 -12.265 12.759 1.00 92.94 216 SER A N 1
ATOM 1641 C CA . SER A 1 216 ? -11.848 -12.857 14.102 1.00 92.94 216 SER A CA 1
ATOM 1642 C C . SER A 1 216 ? -10.566 -12.627 14.910 1.00 92.94 216 SER A C 1
ATOM 1644 O O . SER A 1 216 ? -10.615 -12.427 16.124 1.00 92.94 216 SER A O 1
ATOM 1646 N N . LYS A 1 217 ? -9.389 -12.638 14.270 1.00 92.69 217 LYS A N 1
ATOM 1647 C CA . LYS A 1 217 ? -8.112 -12.433 14.977 1.00 92.69 217 LYS A CA 1
ATOM 1648 C C . LYS A 1 217 ? -7.801 -10.959 15.208 1.00 92.69 217 LYS A C 1
ATOM 1650 O O . LYS A 1 217 ? -7.222 -10.637 16.244 1.00 92.69 217 LYS A O 1
ATOM 1655 N N . TYR A 1 218 ? -8.160 -10.075 14.279 1.00 95.38 218 TYR A N 1
ATOM 1656 C CA . TYR A 1 218 ? -7.681 -8.691 14.286 1.00 95.38 218 TYR A CA 1
ATOM 1657 C C . TYR A 1 218 ? -8.801 -7.671 14.413 1.00 95.38 218 TYR A C 1
ATOM 1659 O O . TYR A 1 218 ? -8.796 -6.909 15.379 1.00 95.38 218 TYR A O 1
ATOM 1667 N N . ILE A 1 219 ? -9.788 -7.684 13.519 1.00 95.56 219 ILE A N 1
ATOM 1668 C CA . ILE A 1 219 ? -10.864 -6.682 13.542 1.00 95.56 219 ILE A CA 1
ATOM 1669 C C . ILE A 1 219 ? -11.642 -6.761 14.862 1.00 95.56 219 ILE A C 1
ATOM 1671 O O . ILE A 1 219 ? -11.790 -5.750 15.548 1.00 95.56 219 ILE A O 1
ATOM 1675 N N . ASP A 1 220 ? -12.005 -7.964 15.314 1.00 95.06 220 ASP A N 1
ATOM 1676 C CA . ASP A 1 220 ? -12.650 -8.219 16.614 1.00 95.06 220 ASP A CA 1
ATOM 1677 C C . ASP A 1 220 ? -11.828 -7.746 17.816 1.00 95.06 220 ASP A C 1
ATOM 1679 O O . ASP A 1 220 ? -12.395 -7.429 18.860 1.00 95.06 220 ASP A O 1
ATOM 1683 N N . ASN A 1 221 ? -10.519 -7.568 17.641 1.00 94.62 221 ASN A N 1
ATOM 1684 C CA . ASN A 1 221 ? -9.591 -7.067 18.653 1.00 94.62 221 ASN A CA 1
ATOM 1685 C C . ASN A 1 221 ? -9.147 -5.611 18.411 1.00 94.62 221 ASN A C 1
ATOM 1687 O O . ASN A 1 221 ? -8.126 -5.194 18.953 1.00 94.62 221 ASN A O 1
ATOM 1691 N N . ASP A 1 222 ? -9.904 -4.843 17.617 1.00 95.62 222 ASP A N 1
ATOM 1692 C CA . ASP A 1 222 ? -9.647 -3.423 17.326 1.00 95.62 222 ASP A CA 1
ATOM 1693 C C . ASP A 1 222 ? -8.299 -3.198 16.628 1.00 95.62 222 ASP A C 1
ATOM 1695 O O . ASP A 1 222 ? -7.574 -2.240 16.896 1.00 95.62 222 ASP A O 1
ATOM 1699 N N . ILE A 1 223 ? -7.943 -4.117 15.729 1.00 95.75 223 ILE A N 1
ATOM 1700 C CA . ILE A 1 223 ? -6.713 -4.063 14.946 1.00 95.75 223 ILE A CA 1
ATOM 1701 C C . ILE A 1 223 ? -7.082 -4.012 13.460 1.00 95.75 223 ILE A C 1
ATOM 1703 O O . ILE A 1 223 ? -7.497 -5.036 12.913 1.00 95.75 223 ILE A O 1
ATOM 1707 N N . PRO A 1 224 ? -6.931 -2.855 12.788 1.00 96.25 224 PRO A N 1
ATOM 1708 C CA . PRO A 1 224 ? -7.169 -2.757 11.356 1.00 96.25 224 PRO A CA 1
ATOM 1709 C C . PRO 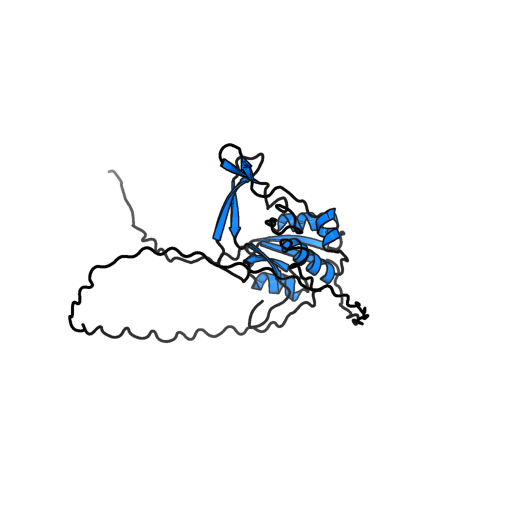A 1 224 ? -6.077 -3.507 10.581 1.00 96.25 224 PRO A C 1
ATOM 1711 O O . PRO A 1 224 ? -4.934 -3.629 11.037 1.00 96.25 224 PRO A O 1
ATOM 1714 N N . VAL A 1 225 ? -6.426 -4.010 9.396 1.00 97.62 225 VAL A N 1
ATOM 1715 C CA . VAL A 1 225 ? -5.547 -4.887 8.611 1.00 97.62 225 VAL A CA 1
ATOM 1716 C C . VAL A 1 225 ? -5.376 -4.346 7.201 1.00 97.62 225 VAL A C 1
ATOM 1718 O O . VAL A 1 225 ? -6.355 -4.157 6.486 1.00 97.62 225 VAL A O 1
ATOM 1721 N N . LEU A 1 226 ? -4.135 -4.121 6.772 1.00 98.44 226 LEU A N 1
ATOM 1722 C CA . LEU A 1 226 ? -3.865 -3.786 5.375 1.00 98.44 226 LEU A CA 1
ATOM 1723 C C . LEU A 1 226 ? -4.026 -5.048 4.534 1.00 98.44 226 LEU A C 1
ATOM 1725 O O . LEU A 1 226 ? -3.455 -6.080 4.884 1.00 98.44 226 LEU A O 1
ATOM 1729 N N . VAL A 1 227 ? -4.754 -4.962 3.425 1.00 97.00 227 VAL A N 1
ATOM 1730 C CA . VAL A 1 227 ? -5.046 -6.085 2.532 1.00 97.00 227 VAL A CA 1
ATOM 1731 C C . VAL A 1 227 ? -4.619 -5.732 1.116 1.00 97.00 227 VAL A C 1
ATOM 1733 O O . VAL A 1 227 ? -5.073 -4.743 0.545 1.00 97.00 227 VAL A O 1
ATOM 1736 N N . TRP A 1 228 ? -3.782 -6.583 0.526 1.00 96.44 228 TRP A N 1
ATOM 1737 C CA . TRP A 1 228 ? -3.474 -6.515 -0.896 1.00 96.44 228 TRP A CA 1
ATOM 1738 C C . TRP A 1 228 ? -4.550 -7.258 -1.682 1.00 96.44 228 TRP A C 1
ATOM 1740 O O . TRP A 1 228 ? -4.797 -8.446 -1.477 1.00 96.44 228 TRP A O 1
ATOM 1750 N N . ALA A 1 229 ? -5.190 -6.532 -2.584 1.00 94.00 229 ALA A N 1
ATOM 1751 C CA . ALA A 1 229 ? -6.288 -6.992 -3.411 1.00 94.00 229 ALA A CA 1
ATOM 1752 C C . ALA A 1 229 ? -6.142 -6.392 -4.817 1.00 94.00 229 ALA A C 1
ATOM 1754 O O . ALA A 1 229 ? -5.037 -6.134 -5.304 1.00 94.00 229 ALA A O 1
ATOM 1755 N N . THR A 1 230 ? -7.267 -6.187 -5.486 1.00 95.00 230 THR A N 1
ATOM 1756 C CA . THR A 1 230 ? -7.338 -5.539 -6.787 1.00 95.00 230 THR A CA 1
ATOM 1757 C C . THR A 1 230 ? -8.275 -4.347 -6.741 1.00 95.00 230 THR A C 1
ATOM 1759 O O . THR A 1 230 ? -9.247 -4.309 -5.983 1.00 95.00 230 THR A O 1
ATOM 1762 N N . GLN A 1 231 ? -7.999 -3.359 -7.583 1.00 92.94 231 GLN A N 1
ATOM 1763 C CA . GLN A 1 231 ? -8.877 -2.215 -7.755 1.00 92.94 231 GLN A CA 1
ATOM 1764 C C . GLN A 1 231 ? -10.277 -2.688 -8.171 1.00 92.94 231 GLN A C 1
ATOM 1766 O O . GLN A 1 231 ? -10.417 -3.522 -9.070 1.00 92.94 231 GLN A O 1
ATOM 1771 N N . ASN A 1 232 ? -11.306 -2.157 -7.506 1.00 91.62 232 ASN A N 1
ATOM 1772 C CA . ASN A 1 232 ? -12.712 -2.540 -7.688 1.00 91.62 232 ASN A CA 1
ATOM 1773 C C . ASN A 1 232 ? -12.980 -4.049 -7.511 1.00 91.62 232 ASN A C 1
ATOM 1775 O O . ASN A 1 232 ? -13.924 -4.570 -8.100 1.00 91.62 232 ASN A O 1
ATOM 1779 N N . MET A 1 233 ? -12.127 -4.761 -6.760 1.00 90.81 233 MET A N 1
ATOM 1780 C CA . MET A 1 233 ? -12.168 -6.224 -6.619 1.00 90.81 233 MET A CA 1
ATOM 1781 C C . MET A 1 233 ? -12.168 -6.964 -7.972 1.00 90.81 233 MET A C 1
ATOM 1783 O O . MET A 1 233 ? -12.722 -8.055 -8.111 1.00 90.81 233 MET A O 1
ATOM 1787 N N . ALA A 1 234 ? -11.553 -6.365 -8.998 1.00 94.00 234 ALA A N 1
ATOM 1788 C CA . ALA A 1 234 ? -11.492 -6.930 -10.340 1.00 94.00 234 ALA A CA 1
ATOM 1789 C C . ALA A 1 234 ? -10.641 -8.217 -10.388 1.00 94.00 234 ALA A C 1
ATOM 1791 O O . ALA A 1 234 ? -9.728 -8.390 -9.578 1.00 94.00 234 ALA A O 1
ATOM 1792 N N . PRO A 1 235 ? -10.852 -9.119 -11.362 1.00 93.38 235 PRO A N 1
ATOM 1793 C CA . PRO A 1 235 ? -10.023 -10.312 -11.504 1.00 93.38 235 PRO A CA 1
ATOM 1794 C C . PRO A 1 235 ? -8.528 -9.985 -11.640 1.00 93.38 235 PRO A C 1
ATOM 1796 O O . PRO A 1 235 ? -8.120 -9.195 -12.495 1.00 93.38 235 PRO A O 1
ATOM 1799 N N . ALA A 1 236 ? -7.708 -10.629 -10.811 1.00 94.31 236 ALA A N 1
ATOM 1800 C CA . ALA A 1 236 ? -6.259 -10.499 -10.858 1.00 94.31 236 ALA A CA 1
ATOM 1801 C C . ALA A 1 236 ? -5.680 -11.190 -12.100 1.00 94.31 236 ALA A C 1
ATOM 1803 O O . ALA A 1 236 ? -6.038 -12.323 -12.429 1.00 94.31 236 ALA A O 1
ATOM 1804 N N . ARG A 1 237 ? -4.725 -10.537 -12.765 1.00 95.19 237 ARG A N 1
ATOM 1805 C CA . ARG A 1 237 ? -3.985 -11.117 -13.894 1.00 95.19 237 ARG A CA 1
ATOM 1806 C C . ARG A 1 237 ? -2.514 -10.729 -13.863 1.00 95.19 237 ARG A C 1
ATOM 1808 O O . ARG A 1 237 ? -2.148 -9.662 -13.374 1.00 95.19 237 ARG A O 1
ATOM 1815 N N . ARG A 1 238 ? -1.667 -11.583 -14.436 1.00 97.12 238 ARG A N 1
ATOM 1816 C CA . ARG A 1 238 ? -0.255 -11.260 -14.685 1.00 97.12 238 ARG A CA 1
ATOM 1817 C C . ARG A 1 238 ? -0.161 -10.113 -15.698 1.00 97.12 238 ARG A C 1
ATOM 1819 O O . ARG A 1 238 ? -0.946 -10.070 -16.646 1.00 97.12 238 ARG A O 1
ATOM 1826 N N . TYR A 1 239 ? 0.773 -9.189 -15.484 1.00 95.62 239 TYR A N 1
ATOM 1827 C CA . TYR A 1 239 ? 0.976 -8.024 -16.347 1.00 95.62 239 TYR A CA 1
ATOM 1828 C C . TYR A 1 239 ? 2.365 -7.993 -16.986 1.00 95.62 239 TYR A C 1
ATOM 1830 O O . TYR A 1 239 ? 2.534 -8.520 -18.080 1.00 95.62 239 TYR A O 1
ATOM 1838 N N . LYS A 1 240 ? 3.353 -7.383 -16.323 1.00 96.06 240 LYS A N 1
ATOM 1839 C CA . LYS A 1 240 ? 4.744 -7.348 -16.787 1.00 96.06 240 LYS A CA 1
ATOM 1840 C C . LYS A 1 240 ? 5.600 -8.286 -15.953 1.00 96.06 240 LYS A C 1
ATOM 1842 O O . LYS A 1 240 ? 5.367 -8.424 -14.753 1.00 96.06 240 LYS A O 1
ATOM 1847 N N . THR A 1 241 ? 6.593 -8.880 -16.601 1.00 97.88 241 THR A N 1
ATOM 1848 C CA . THR A 1 241 ? 7.660 -9.639 -15.949 1.00 97.88 241 THR A CA 1
ATOM 1849 C C . THR A 1 241 ? 8.985 -8.955 -16.244 1.00 97.88 241 THR A C 1
ATOM 1851 O O . THR A 1 241 ? 9.213 -8.570 -17.389 1.00 97.88 241 THR A O 1
ATOM 1854 N N . TRP A 1 242 ? 9.826 -8.780 -15.229 1.00 98.12 242 TRP A N 1
ATOM 1855 C CA . TRP A 1 242 ? 11.170 -8.212 -15.360 1.00 98.12 242 TRP A CA 1
ATOM 1856 C C . TRP A 1 242 ? 12.182 -9.015 -14.559 1.00 98.12 242 TRP A C 1
ATOM 1858 O O . TRP A 1 242 ? 11.819 -9.731 -13.623 1.00 98.12 242 TRP A O 1
ATOM 1868 N N . TYR A 1 243 ? 13.453 -8.841 -14.904 1.00 98.19 243 TYR A N 1
ATOM 1869 C CA . TYR A 1 243 ? 14.571 -9.265 -14.076 1.00 98.19 243 TYR A CA 1
ATOM 1870 C C . TYR A 1 243 ? 14.767 -8.294 -12.914 1.00 98.19 243 TYR A C 1
ATOM 1872 O O . TYR A 1 243 ? 14.837 -7.077 -13.107 1.00 98.19 243 TYR A O 1
ATOM 1880 N N . ILE A 1 244 ? 14.878 -8.823 -11.699 1.00 98.31 244 ILE A N 1
ATOM 1881 C CA . ILE A 1 244 ? 15.228 -8.014 -10.533 1.00 98.31 244 ILE A CA 1
ATOM 1882 C C . ILE A 1 244 ? 16.671 -7.539 -10.709 1.00 98.31 244 ILE A C 1
ATOM 1884 O O . ILE A 1 244 ? 17.589 -8.352 -10.848 1.00 98.31 244 ILE A O 1
ATOM 1888 N N . THR A 1 245 ? 16.871 -6.220 -10.693 1.00 96.19 245 THR A N 1
ATOM 1889 C CA . THR A 1 245 ? 18.172 -5.608 -10.978 1.00 96.19 245 THR A CA 1
ATOM 1890 C C . THR A 1 245 ? 19.253 -6.150 -10.040 1.00 96.19 245 THR A C 1
ATOM 1892 O O . THR A 1 245 ? 19.072 -6.193 -8.825 1.00 96.19 245 THR A O 1
ATOM 1895 N N . GLY A 1 246 ? 20.389 -6.555 -10.614 1.00 94.31 246 GLY A N 1
ATOM 1896 C CA . GLY A 1 246 ? 21.508 -7.143 -9.871 1.00 94.31 246 GLY A CA 1
ATOM 1897 C C . GLY A 1 246 ? 21.338 -8.629 -9.542 1.00 94.31 246 GLY A C 1
ATOM 1898 O O . GLY A 1 246 ? 22.147 -9.178 -8.799 1.00 94.31 246 GLY A O 1
ATOM 1899 N N . THR A 1 247 ? 20.310 -9.290 -10.081 1.00 95.75 247 THR A N 1
ATOM 1900 C CA . THR A 1 247 ? 20.056 -10.725 -9.891 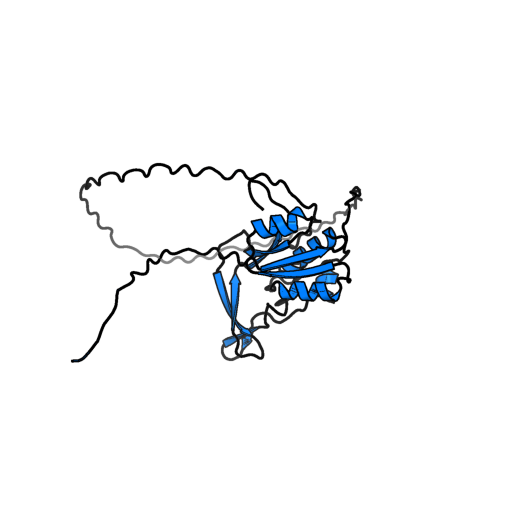1.00 95.75 247 THR A CA 1
ATOM 1901 C C . THR A 1 247 ? 19.649 -11.396 -11.206 1.00 95.75 247 THR A C 1
ATOM 1903 O O . THR A 1 247 ? 19.346 -10.727 -12.191 1.00 95.75 247 THR A O 1
ATOM 1906 N N . SER A 1 248 ? 19.602 -12.729 -11.208 1.00 95.06 248 SER A N 1
ATOM 1907 C CA . SER A 1 248 ? 19.002 -13.529 -12.284 1.00 95.06 248 SER A CA 1
ATOM 1908 C C . SER A 1 248 ? 17.506 -13.803 -12.080 1.00 95.06 248 SER A C 1
ATOM 1910 O O . SER A 1 248 ? 16.882 -14.455 -12.919 1.00 95.06 248 SER A O 1
ATOM 1912 N N . ASP A 1 249 ? 16.935 -13.363 -10.957 1.00 97.62 249 ASP A N 1
ATOM 1913 C CA . ASP A 1 249 ? 15.558 -13.669 -10.586 1.00 97.62 249 ASP A CA 1
ATOM 1914 C C . ASP A 1 249 ? 14.581 -12.830 -11.406 1.00 97.62 249 ASP A C 1
ATOM 1916 O O . ASP A 1 249 ? 14.836 -11.666 -11.716 1.00 97.62 249 ASP A O 1
ATOM 1920 N N . GLN A 1 250 ? 13.424 -13.411 -11.715 1.00 97.56 250 GLN A N 1
ATOM 1921 C CA . GLN A 1 250 ? 12.334 -12.704 -12.377 1.00 97.56 250 GLN A CA 1
ATOM 1922 C C . GLN A 1 250 ? 11.172 -12.459 -11.421 1.00 97.56 250 GLN A C 1
ATOM 1924 O O . GLN A 1 250 ? 10.838 -13.300 -10.583 1.00 97.56 250 GLN A O 1
ATOM 1929 N N . PHE A 1 251 ? 10.511 -11.322 -11.603 1.00 98.06 251 PHE A N 1
ATOM 1930 C CA . PHE A 1 251 ? 9.291 -10.968 -10.897 1.00 98.06 251 PHE A CA 1
ATOM 1931 C C . PHE A 1 251 ? 8.169 -10.672 -11.888 1.00 98.06 251 PHE A C 1
ATOM 1933 O O . PHE A 1 251 ? 8.372 -9.918 -12.835 1.00 98.06 251 PHE A O 1
ATOM 1940 N N . THR A 1 252 ? 6.974 -11.228 -11.656 1.00 98.12 252 THR A N 1
ATOM 1941 C CA . THR A 1 252 ? 5.770 -10.920 -12.442 1.00 98.12 252 THR A CA 1
ATOM 1942 C C . THR A 1 252 ? 4.797 -10.082 -11.624 1.00 98.12 252 THR A C 1
ATOM 1944 O O . THR A 1 252 ? 4.256 -10.551 -10.623 1.00 98.12 252 THR A O 1
ATOM 1947 N N . TRP A 1 253 ? 4.499 -8.878 -12.103 1.00 97.69 253 TRP A N 1
ATOM 1948 C CA . TRP A 1 253 ? 3.486 -8.011 -11.513 1.00 97.69 253 TRP A CA 1
ATOM 1949 C C . TRP A 1 253 ? 2.070 -8.528 -11.735 1.00 97.69 253 TRP A C 1
ATOM 1951 O O . TRP A 1 253 ? 1.734 -9.020 -12.818 1.00 97.69 253 TRP A O 1
ATOM 1961 N N . ILE A 1 254 ? 1.224 -8.337 -10.727 1.00 96.31 254 ILE A N 1
ATOM 1962 C CA . ILE A 1 254 ? -0.208 -8.621 -10.787 1.00 96.31 254 ILE A CA 1
ATOM 1963 C C . ILE A 1 254 ? -0.966 -7.304 -10.939 1.00 96.31 254 ILE A C 1
ATOM 1965 O O . ILE A 1 254 ? -0.707 -6.343 -10.229 1.00 96.31 254 ILE A O 1
ATOM 1969 N N . THR A 1 255 ? -1.901 -7.234 -11.880 1.00 94.50 255 THR A N 1
ATOM 1970 C CA . THR A 1 255 ? -2.738 -6.052 -12.123 1.00 94.50 255 THR A CA 1
ATOM 1971 C C . THR A 1 255 ? -4.225 -6.423 -12.021 1.00 94.50 255 THR A C 1
ATOM 1973 O O . THR A 1 255 ? -4.566 -7.568 -12.342 1.00 94.50 255 THR A O 1
ATOM 1976 N N . PRO A 1 256 ? -5.113 -5.497 -11.615 1.00 96.12 256 PRO A N 1
ATOM 1977 C CA . PRO A 1 256 ? -4.832 -4.157 -11.085 1.00 96.12 256 PRO A CA 1
ATOM 1978 C C . PRO A 1 256 ? -4.586 -4.205 -9.570 1.00 96.12 256 PRO A C 1
ATOM 1980 O O . PRO A 1 256 ? -5.511 -3.954 -8.808 1.00 96.12 256 PRO A O 1
ATOM 1983 N N . MET A 1 257 ? -3.373 -4.575 -9.129 1.00 96.06 257 MET A N 1
ATOM 1984 C CA . MET A 1 257 ? -3.034 -4.668 -7.704 1.00 96.06 257 MET A CA 1
ATOM 1985 C C . MET A 1 257 ? -3.344 -3.355 -6.990 1.00 96.06 257 MET A C 1
ATOM 1987 O O . MET A 1 257 ? -3.087 -2.275 -7.520 1.00 96.06 257 MET A O 1
ATOM 1991 N N . HIS A 1 258 ? -3.927 -3.479 -5.805 1.00 97.06 258 HIS A N 1
ATOM 1992 C CA . HIS A 1 258 ? -4.272 -2.363 -4.947 1.00 97.06 258 HIS A CA 1
ATOM 1993 C C . HIS A 1 258 ? -4.132 -2.773 -3.480 1.00 97.06 258 HIS A C 1
ATOM 1995 O O . HIS A 1 258 ? -4.215 -3.959 -3.158 1.00 97.06 258 HIS A O 1
ATOM 2001 N N . CYS A 1 259 ? -3.958 -1.801 -2.592 1.00 97.69 259 CYS A N 1
ATOM 2002 C CA . CYS A 1 259 ? -3.950 -2.020 -1.153 1.00 97.69 259 CYS A CA 1
ATOM 2003 C C . CYS A 1 259 ? -5.112 -1.274 -0.508 1.00 97.69 259 CYS A C 1
ATOM 2005 O O . CYS A 1 259 ? -5.386 -0.121 -0.833 1.00 97.69 259 CYS A O 1
ATOM 2007 N N . LEU A 1 260 ? -5.807 -1.977 0.374 1.00 97.06 260 LEU A N 1
ATOM 2008 C CA . LEU A 1 260 ? -7.000 -1.534 1.073 1.00 97.06 260 LEU A CA 1
ATOM 2009 C C . LEU A 1 260 ? -6.771 -1.661 2.576 1.00 97.06 260 LEU A C 1
ATOM 2011 O O . LEU A 1 260 ? -5.915 -2.429 3.022 1.00 97.06 260 LEU A O 1
ATOM 2015 N N . LEU A 1 261 ? -7.584 -0.963 3.361 1.00 97.75 261 LEU A N 1
ATOM 2016 C CA . LEU A 1 261 ? -7.619 -1.138 4.804 1.00 97.75 261 LEU A CA 1
ATOM 2017 C C . LEU A 1 261 ? -8.921 -1.830 5.205 1.00 97.75 261 LEU A C 1
ATOM 2019 O O . LEU A 1 261 ? -9.995 -1.249 5.086 1.00 97.75 261 LEU A O 1
ATOM 2023 N N . LEU A 1 262 ? -8.814 -3.065 5.691 1.00 97.06 262 LEU A N 1
ATOM 2024 C CA . LEU A 1 262 ? -9.922 -3.779 6.309 1.00 97.06 262 LEU A CA 1
ATOM 2025 C C . LEU A 1 262 ? -10.174 -3.177 7.694 1.00 97.06 262 LEU A C 1
ATOM 2027 O O . LEU A 1 262 ? -9.300 -3.207 8.568 1.00 97.06 262 LEU A O 1
ATOM 2031 N N . VAL A 1 263 ? -11.372 -2.626 7.870 1.00 96.56 263 VAL A N 1
ATOM 2032 C CA . VAL A 1 263 ? -11.789 -1.909 9.085 1.00 96.56 263 VAL A CA 1
ATOM 2033 C C . VAL A 1 263 ? -13.058 -2.475 9.701 1.00 96.56 263 VAL A C 1
ATOM 2035 O O . VAL A 1 263 ? -13.475 -2.015 10.755 1.00 96.56 263 VAL A O 1
ATOM 2038 N N . GLY A 1 264 ? -13.703 -3.446 9.075 1.00 94.94 264 GLY A N 1
ATOM 2039 C CA . GLY A 1 264 ? -14.984 -3.922 9.551 1.00 94.94 264 GLY A CA 1
ATOM 2040 C C . GLY A 1 264 ? -15.533 -5.037 8.698 1.00 94.94 264 GLY A C 1
ATOM 2041 O O . GLY A 1 264 ? -14.899 -5.453 7.734 1.00 94.94 264 GLY A O 1
ATOM 2042 N N . TYR A 1 265 ? -16.680 -5.539 9.125 1.00 94.50 265 TYR A N 1
ATOM 2043 C CA . TYR A 1 265 ? -17.460 -6.534 8.420 1.00 94.50 265 TYR A CA 1
ATOM 2044 C C . TYR A 1 265 ? -18.878 -6.585 8.983 1.00 94.50 265 TYR A C 1
ATOM 2046 O O . TYR A 1 265 ? -19.125 -6.129 10.105 1.00 94.50 265 TYR A O 1
ATOM 2054 N N . ASP A 1 266 ? -19.792 -7.100 8.169 1.00 91.00 266 ASP A N 1
ATOM 2055 C CA . ASP A 1 266 ? -21.175 -7.411 8.504 1.00 91.00 266 ASP A CA 1
ATOM 2056 C C . ASP A 1 266 ? -21.687 -8.600 7.672 1.00 91.00 266 ASP A C 1
ATOM 2058 O O . ASP A 1 266 ? -20.932 -9.299 6.994 1.00 91.00 266 ASP A O 1
ATOM 2062 N N . ASP A 1 267 ? -22.993 -8.853 7.725 1.00 85.31 267 ASP A N 1
ATOM 2063 C CA . ASP A 1 267 ? -23.631 -9.973 7.023 1.00 85.31 267 ASP A CA 1
ATOM 2064 C C . ASP A 1 267 ? -23.636 -9.816 5.493 1.00 85.31 267 ASP A C 1
ATOM 2066 O O . ASP A 1 267 ? -23.987 -10.752 4.767 1.00 85.31 267 ASP A O 1
ATOM 2070 N N . SER A 1 268 ? -23.313 -8.620 5.003 1.00 84.25 268 SER A N 1
ATOM 2071 C CA . SER A 1 268 ? -23.299 -8.248 3.593 1.00 84.25 268 SER A CA 1
ATOM 2072 C C . SER A 1 268 ? -21.890 -8.162 3.003 1.00 84.25 268 SER A C 1
ATOM 2074 O O . SER A 1 268 ? -21.755 -8.279 1.782 1.00 84.25 268 SER A O 1
ATOM 2076 N N . GLY A 1 269 ? -20.848 -8.028 3.831 1.00 85.44 269 GLY A N 1
ATOM 2077 C CA . GLY A 1 269 ? -19.467 -8.018 3.361 1.00 85.44 269 GLY A CA 1
ATOM 2078 C C . GLY A 1 269 ? -18.442 -7.501 4.367 1.00 85.44 269 GLY A C 1
ATOM 2079 O O . GLY A 1 269 ? -18.651 -7.533 5.577 1.00 85.44 269 GLY A O 1
ATOM 2080 N N . TYR A 1 270 ? -17.314 -7.049 3.819 1.00 84.50 270 TYR A N 1
ATOM 2081 C CA . TYR A 1 270 ? -16.122 -6.557 4.513 1.00 84.50 270 TYR A CA 1
ATOM 2082 C C . TYR A 1 270 ? -15.654 -5.254 3.861 1.00 84.50 270 TYR A C 1
ATOM 2084 O O . TYR A 1 270 ? -15.799 -5.159 2.617 1.00 84.50 270 TYR A O 1
#

InterPro domains:
  IPR039564 Peptidase C39-like [PF13529] (108-269)

Foldseek 3Di:
DDDDDDDDDDDDDDPDPPLPLPLFWFKKWKDFLDDDDDDDDDDDDDDDDDDDDDDDDDDDDDDDDDDDDDDDDDDDDDDDDDDDDDDDPDDPDPPPDPDDPWFDWFFQPFDDDDLVQQQVQCQVLRLLQSQCVSVVNDDDSCRLQPPQAAEWAAWDADPVRAIETAALQQHFHDGRRDNPTQGHGPNRSQRSCVVDDDPRMHMDTDGDDDVVRCCVVALVSSMKMKTKAADVNDRKDWDDKHHHPPDNDIDTDIPPIGIDIHGTAGPVGD